Protein AF-0000000081664872 (afdb_homodimer)

Solvent-accessible surface area (backbone atoms only — not comparable to full-atom values): 13497 Å² total; per-residue (Å²): 116,66,48,102,81,35,34,45,56,79,88,70,65,48,61,40,39,46,30,32,31,60,37,83,92,65,50,36,75,52,62,34,34,30,67,35,70,56,96,88,38,49,30,26,38,36,61,43,40,78,77,41,92,46,67,68,73,42,45,39,42,78,42,46,47,67,74,67,46,70,88,43,65,44,27,47,52,40,53,54,38,58,61,73,59,40,69,75,45,65,84,59,41,36,31,51,56,68,70,72,58,51,69,57,45,43,50,50,51,50,48,24,42,75,52,41,31,69,58,56,119,115,68,47,100,81,33,33,44,56,79,89,68,66,47,61,40,39,46,31,34,31,61,38,83,90,64,51,36,75,50,61,32,34,31,68,35,70,56,96,88,37,49,30,25,38,34,59,44,40,79,78,41,91,46,67,68,73,41,46,40,42,79,44,45,46,68,75,68,45,69,88,44,65,45,27,46,53,40,52,55,39,57,61,74,60,40,69,76,45,65,83,60,42,34,32,51,56,68,71,72,57,50,69,56,46,42,50,50,54,49,48,24,41,74,53,41,32,70,59,56,122

Secondary structure (DSSP, 8-state):
---TT-B--GGG--TT-EEEEEETTTTEEEEEEEEEEETTEEEEEEEGGGT-S-GGG--EEEEEHHHHHTTPPPEEPEES--HHHHHTS-TTSEESSPPPPHHHHHHHHHHHHHHT--TT-/---TT-B--GGG--TT-EEEEEETTTTEEEEEEEEEEETTEEEEEEEGGGT-S-GGG--EEEEEHHHHHTTPPPEEPEES--HHHHHTS-TTSEESSPPPPHHHHHHHHHHHHHHT-----

Organism: Saccoglossus kowalevskii (NCBI:txid10224)

pLDDT: mean 87.14, std 11.95, range [37.66, 97.81]

InterPro domains:
  IPR007053 LRAT domain [PF04970] (13-111)
  IPR007053 LRAT domain [PS51934] (20-121)

Sequence (242 aa):
MTNGYDNIDECDLNPGDHIYVYKAMFVYSHHVIVAGKKSGVCQIIHFTGVEKKSKSTARIRMTSLEEFKQGCKLRLYRYDHPLSYCKNKRRGTCCPAPSDPVEVVLRRARTYREYDAVPYFMTNGYDNIDECDLNPGDHIYVYKAMFVYSHHVIVAGKKSGVCQIIHFTGVEKKSKSTARIRMTSLEEFKQGCKLRLYRYDHPLSYCKNKRRGTCCPAPSDPVEVVLRRARTYREYDAVPYF

Nearest PDB structures (foldseek):
  2fvu-assembly1_B  TM=4.658E-01  e=1.832E-02  Saccharomyces cerevisiae
  5fo3-assembly1_B  TM=5.900E-01  e=1.630E+00  Escherichia coli
  4qqg-assembly2_B  TM=4.525E-01  e=2.357E+00  Homo sapiens
  6my0-assembly2_B  TM=3.146E-01  e=1.127E+00  Homo sapiens
  5h53-assembly1_A  TM=4.390E-01  e=7.582E+00  Oryctolagus cuniculus

Foldseek 3Di:
DLPPQQFDDPVPDDFLFWKWFAPDVNPDIFIWGFQQDDPNFTKIWGWCCVVDPDPVPIFIDIDTPCVVCVPTTMGTAEELDDPVVQVPDDPPRYYNHHDDPSVVSNVVSVVCRVVRNDPDD/DLPPQQFDDPVPDDFLFWKWFAPDVNPDIFIWGFQQDDPNFTKIWGWCCVVDPDPVPIFIDIDTPCVVCVPTTMGTAEELDDPVVQVPDDPPRYYNHHDDPSVVSNVVSVVCRVVRNDPDD

Structure (mmCIF, N/CA/C/O backbone):
data_AF-0000000081664872-model_v1
#
loop_
_entity.id
_entity.type
_entity.pdbx_description
1 polymer 'Uncharacterized protein LOC102804462'
#
loop_
_atom_site.group_PDB
_atom_site.id
_atom_site.type_symbol
_atom_site.label_atom_id
_atom_site.label_alt_id
_atom_site.label_comp_id
_atom_site.label_asym_id
_atom_site.label_entity_id
_atom_site.label_seq_id
_atom_site.pdbx_PDB_ins_code
_atom_site.Cartn_x
_atom_site.Cartn_y
_atom_site.Cartn_z
_atom_site.occupancy
_atom_site.B_iso_or_equiv
_atom_site.auth_seq_id
_atom_site.auth_comp_id
_atom_site.auth_asym_id
_atom_site.auth_atom_id
_atom_site.pdbx_PDB_model_num
ATOM 1 N N . MET A 1 1 ? 6.547 -24.781 -6.281 1 37.66 1 MET A N 1
ATOM 2 C CA . MET A 1 1 ? 7.973 -24.594 -6.531 1 37.66 1 MET A CA 1
ATOM 3 C C . MET A 1 1 ? 8.211 -23.359 -7.41 1 37.66 1 MET A C 1
ATOM 5 O O . MET A 1 1 ? 7.512 -23.172 -8.406 1 37.66 1 MET A O 1
ATOM 9 N N . THR A 1 2 ? 8.664 -22.234 -6.758 1 46.97 2 THR A N 1
ATOM 10 C CA . THR A 1 2 ? 9.055 -21.078 -7.547 1 46.97 2 THR A CA 1
ATOM 11 C C . THR A 1 2 ? 10.172 -21.438 -8.516 1 46.97 2 THR A C 1
ATOM 13 O O . THR A 1 2 ? 11.117 -22.141 -8.156 1 46.97 2 THR A O 1
ATOM 16 N N . ASN A 1 3 ? 9.992 -21.531 -9.75 1 47.5 3 ASN A N 1
ATOM 17 C CA . ASN A 1 3 ? 11.117 -21.719 -10.656 1 47.5 3 ASN A CA 1
ATOM 18 C C . ASN A 1 3 ? 12.047 -20.5 -10.648 1 47.5 3 ASN A C 1
ATOM 20 O O . ASN A 1 3 ? 11.727 -19.469 -10.039 1 47.5 3 ASN A O 1
ATOM 24 N N . GLY A 1 4 ? 13.234 -20.656 -11.203 1 52.75 4 GLY A N 1
ATOM 25 C CA . GLY A 1 4 ? 14.312 -19.688 -11.297 1 52.75 4 GLY A CA 1
ATOM 26 C C . GLY A 1 4 ? 13.828 -18.281 -11.602 1 52.75 4 GLY A C 1
ATOM 27 O O . GLY A 1 4 ? 14.57 -17.312 -11.438 1 52.75 4 GLY A O 1
ATOM 28 N N . TYR A 1 5 ? 12.5 -18.078 -12.125 1 62.34 5 TYR A N 1
ATOM 29 C CA . TYR A 1 5 ? 12.07 -16.766 -12.594 1 62.34 5 TYR A CA 1
ATOM 30 C C . TYR A 1 5 ? 10.977 -16.203 -11.703 1 62.34 5 TYR A C 1
ATOM 32 O O . TYR A 1 5 ? 10.352 -15.188 -12.039 1 62.34 5 TYR A O 1
ATOM 40 N N . ASP A 1 6 ? 10.766 -16.75 -10.492 1 81.12 6 ASP A N 1
ATOM 41 C CA . ASP A 1 6 ? 9.781 -16.312 -9.508 1 81.12 6 ASP A CA 1
ATOM 42 C C . ASP A 1 6 ? 8.375 -16.75 -9.898 1 81.12 6 ASP A C 1
ATOM 44 O O . ASP A 1 6 ? 7.391 -16.344 -9.281 1 81.12 6 ASP A O 1
ATOM 48 N N . ASN A 1 7 ? 8.305 -17.641 -10.938 1 91.19 7 ASN A N 1
ATOM 49 C CA . ASN A 1 7 ? 6.988 -18.109 -11.359 1 91.19 7 ASN A CA 1
ATOM 50 C C . ASN A 1 7 ? 6.363 -19.031 -10.32 1 91.19 7 ASN A C 1
ATOM 52 O O . ASN A 1 7 ? 7.066 -19.812 -9.672 1 91.19 7 ASN A O 1
ATOM 56 N N . ILE A 1 8 ? 5.035 -18.922 -10.25 1 94.06 8 ILE A N 1
ATOM 57 C CA . ILE A 1 8 ? 4.336 -19.797 -9.312 1 94.06 8 ILE A CA 1
ATOM 58 C C . ILE A 1 8 ? 3.051 -20.312 -9.953 1 94.06 8 ILE A C 1
ATOM 60 O O . ILE A 1 8 ? 2.367 -19.578 -10.672 1 94.06 8 ILE A O 1
ATOM 64 N N . ASP A 1 9 ? 2.824 -21.562 -9.719 1 92.5 9 ASP A N 1
ATOM 65 C CA . ASP A 1 9 ? 1.58 -22.156 -10.203 1 92.5 9 ASP A CA 1
ATOM 66 C C . ASP A 1 9 ? 0.412 -21.797 -9.281 1 92.5 9 ASP A C 1
ATOM 68 O O . ASP A 1 9 ? 0.573 -21.734 -8.062 1 92.5 9 ASP A O 1
ATOM 72 N N . GLU A 1 10 ? -0.75 -21.641 -9.852 1 92.94 10 GLU A N 1
ATOM 73 C CA . GLU A 1 10 ? -1.945 -21.297 -9.094 1 92.94 10 GLU A CA 1
ATOM 74 C C . GLU A 1 10 ? -2.203 -22.297 -7.969 1 92.94 10 GLU A C 1
ATOM 76 O O . GLU A 1 10 ? -2.633 -21.906 -6.879 1 92.94 10 GLU A O 1
ATOM 81 N N . CYS A 1 11 ? -1.907 -23.578 -8.211 1 91.19 11 CYS A N 1
ATOM 82 C CA . CYS A 1 11 ? -2.195 -24.625 -7.242 1 91.19 11 CYS A CA 1
ATOM 83 C C . CYS A 1 11 ? -1.247 -24.547 -6.051 1 91.19 11 CYS A C 1
ATOM 85 O O . CYS A 1 11 ? -1.504 -25.141 -5.004 1 91.19 11 CYS A O 1
ATOM 87 N N . ASP A 1 12 ? -0.202 -23.75 -6.09 1 94.12 12 ASP A N 1
ATOM 88 C CA . ASP A 1 12 ? 0.783 -23.641 -5.02 1 94.12 12 ASP A CA 1
ATOM 89 C C . ASP A 1 12 ? 0.538 -22.391 -4.172 1 94.12 12 ASP A C 1
ATOM 91 O O . ASP A 1 12 ? 1.248 -22.156 -3.193 1 94.12 12 ASP A O 1
ATOM 95 N N . LEU A 1 13 ? -0.481 -21.656 -4.496 1 96.31 13 LEU A N 1
ATOM 96 C CA . LEU A 1 13 ? -0.751 -20.406 -3.799 1 96.31 13 LEU A CA 1
ATOM 97 C C . LEU A 1 13 ? -1.406 -20.672 -2.447 1 96.31 13 LEU A C 1
ATOM 99 O O . LEU A 1 13 ? -2.26 -21.547 -2.326 1 96.31 13 LEU A O 1
ATOM 103 N N . ASN A 1 14 ? -0.913 -19.906 -1.467 1 96.62 14 ASN A N 1
ATOM 104 C CA . ASN A 1 14 ? -1.506 -19.922 -0.134 1 96.62 14 ASN A CA 1
ATOM 105 C C . ASN A 1 14 ? -2.039 -18.547 0.262 1 96.62 14 ASN A C 1
ATOM 107 O O . ASN A 1 14 ? -1.533 -17.531 -0.199 1 96.62 14 ASN A O 1
ATOM 111 N N . PRO A 1 15 ? -3.109 -18.609 1.108 1 97.19 15 PRO A N 1
ATOM 112 C CA . PRO A 1 15 ? -3.553 -17.312 1.628 1 97.19 15 PRO A CA 1
ATOM 113 C C . PRO A 1 15 ? -2.41 -16.5 2.238 1 97.19 15 PRO A C 1
ATOM 115 O O . PRO A 1 15 ? -1.573 -17.047 2.957 1 97.19 15 PRO A O 1
ATOM 118 N N . GLY A 1 16 ? -2.373 -15.234 1.873 1 96 16 GLY A N 1
ATOM 119 C CA . GLY A 1 16 ? -1.339 -14.367 2.408 1 96 16 GLY A CA 1
ATOM 120 C C . GLY A 1 16 ? -0.182 -14.156 1.45 1 96 16 GLY A C 1
ATOM 121 O O . GLY A 1 16 ? 0.631 -13.25 1.642 1 96 16 GLY A O 1
ATOM 122 N N . ASP A 1 17 ? -0.132 -15.016 0.409 1 95.81 17 ASP A N 1
ATOM 123 C CA . ASP A 1 17 ? 0.936 -14.859 -0.574 1 95.81 17 ASP A CA 1
ATOM 124 C C . ASP A 1 17 ? 0.831 -13.508 -1.289 1 95.81 17 ASP A C 1
ATOM 126 O O . ASP A 1 17 ? -0.265 -13.086 -1.661 1 95.81 17 ASP A O 1
ATOM 130 N N . HIS A 1 18 ? 1.985 -12.812 -1.368 1 95.19 18 HIS A N 1
ATOM 131 C CA . HIS A 1 18 ? 2.148 -11.633 -2.217 1 95.19 18 HIS A CA 1
ATOM 132 C C . HIS A 1 18 ? 2.58 -12.031 -3.625 1 95.19 18 HIS A C 1
ATOM 134 O O . HIS A 1 18 ? 3.691 -12.523 -3.824 1 95.19 18 HIS A O 1
ATOM 140 N N . ILE A 1 19 ? 1.684 -11.828 -4.543 1 95.62 19 ILE A N 1
ATOM 141 C CA . ILE A 1 19 ? 2.006 -12.211 -5.914 1 95.62 19 ILE A CA 1
ATOM 142 C C . ILE A 1 19 ? 1.832 -11.016 -6.84 1 95.62 19 ILE A C 1
ATOM 144 O O . ILE A 1 19 ? 1.25 -10 -6.453 1 95.62 19 ILE A O 1
ATOM 148 N N . TYR A 1 20 ? 2.457 -11.141 -8.078 1 93.5 20 TYR A N 1
ATOM 149 C CA . TYR A 1 20 ? 2.326 -10.039 -9.023 1 93.5 20 TYR A CA 1
ATOM 150 C C . TYR A 1 20 ? 2.375 -10.555 -10.461 1 93.5 20 TYR A C 1
ATOM 152 O O . TYR A 1 20 ? 2.744 -11.703 -10.703 1 93.5 20 TYR A O 1
ATOM 160 N N . VAL A 1 21 ? 1.854 -9.789 -11.359 1 93.56 21 VAL A N 1
ATOM 161 C CA . VAL A 1 21 ? 1.949 -10.008 -12.805 1 93.56 21 VAL A CA 1
ATOM 162 C C . VAL A 1 21 ? 2.529 -8.758 -13.469 1 93.56 21 VAL A C 1
ATOM 164 O O . VAL A 1 21 ? 2.42 -7.656 -12.938 1 93.56 21 VAL A O 1
ATOM 167 N N . TYR A 1 22 ? 3.215 -9.055 -14.562 1 91.56 22 TYR A N 1
ATOM 168 C CA . TYR A 1 22 ? 3.607 -7.922 -15.391 1 91.56 22 TYR A CA 1
ATOM 169 C C . TYR A 1 22 ? 2.488 -7.535 -16.344 1 91.56 22 TYR A C 1
ATOM 171 O O . TYR A 1 22 ? 1.875 -8.406 -16.984 1 91.56 22 TYR A O 1
ATOM 179 N N . LYS A 1 23 ? 2.275 -6.254 -16.359 1 87.88 23 LYS A N 1
ATOM 180 C CA . LYS A 1 23 ? 1.227 -5.75 -17.234 1 87.88 23 LYS A CA 1
ATOM 181 C C . LYS A 1 23 ? 1.797 -4.793 -18.281 1 87.88 23 LYS A C 1
ATOM 183 O O . LYS A 1 23 ? 2.922 -4.309 -18.125 1 87.88 23 LYS A O 1
ATOM 188 N N . ALA A 1 24 ? 0.979 -4.582 -19.375 1 86.5 24 ALA A N 1
ATOM 189 C CA . ALA A 1 24 ? 1.306 -3.633 -20.438 1 86.5 24 ALA A CA 1
ATOM 190 C C . ALA A 1 24 ? 2.697 -3.9 -21 1 86.5 24 ALA A C 1
ATOM 192 O O . ALA A 1 24 ? 3.525 -2.99 -21.078 1 86.5 24 ALA A O 1
ATOM 193 N N . MET A 1 25 ? 2.928 -5.176 -21.438 1 87.19 25 MET A N 1
ATOM 194 C CA . MET A 1 25 ? 4.191 -5.598 -22.031 1 87.19 25 MET A CA 1
ATOM 195 C C . MET A 1 25 ? 5.355 -5.344 -21.078 1 87.19 25 MET A C 1
ATOM 197 O O . MET A 1 25 ? 6.344 -4.711 -21.453 1 87.19 25 MET A O 1
ATOM 201 N N . PHE A 1 26 ? 5.219 -5.562 -19.797 1 86.94 26 PHE A N 1
ATOM 202 C CA . PHE A 1 26 ? 6.246 -5.609 -18.766 1 86.94 26 PHE A CA 1
ATOM 203 C C . PHE A 1 26 ? 6.574 -4.207 -18.266 1 86.94 26 PHE A C 1
ATOM 205 O O . PHE A 1 26 ? 7.629 -3.986 -17.672 1 86.94 26 PHE A O 1
ATOM 212 N N . VAL A 1 27 ? 5.676 -3.303 -18.469 1 84.25 27 VAL A N 1
ATOM 213 C CA . VAL A 1 27 ? 5.922 -1.917 -18.078 1 84.25 27 VAL A CA 1
ATOM 214 C C . VAL A 1 27 ? 5.816 -1.774 -16.562 1 84.25 27 VAL A C 1
ATOM 216 O O . VAL A 1 27 ? 6.59 -1.035 -15.945 1 84.25 27 VAL A O 1
ATOM 219 N N . TYR A 1 28 ? 4.844 -2.535 -15.969 1 84.38 28 TYR A N 1
ATOM 220 C CA . TYR A 1 28 ? 4.73 -2.439 -14.523 1 84.38 28 TYR A CA 1
ATOM 221 C C . TYR A 1 28 ? 4.258 -3.758 -13.922 1 84.38 28 TYR A C 1
ATOM 223 O O . TYR A 1 28 ? 3.752 -4.625 -14.633 1 84.38 28 TYR A O 1
ATOM 231 N N . SER A 1 29 ? 4.531 -3.852 -12.664 1 88.06 29 SER A N 1
ATOM 232 C CA . SER A 1 29 ? 4.039 -5.004 -11.922 1 88.06 29 SER A CA 1
ATOM 233 C C . SER A 1 29 ? 2.789 -4.652 -11.117 1 88.06 29 SER A C 1
ATOM 235 O O . SER A 1 29 ? 2.709 -3.578 -10.523 1 88.06 29 SER A O 1
ATOM 237 N N . HIS A 1 30 ? 1.805 -5.461 -11.242 1 90.38 30 HIS A N 1
ATOM 238 C CA . HIS A 1 30 ? 0.602 -5.328 -10.43 1 90.38 30 HIS A CA 1
ATOM 239 C C . HIS A 1 30 ? 0.576 -6.363 -9.312 1 90.38 30 HIS A C 1
ATOM 241 O O . HIS A 1 30 ? 0.572 -7.57 -9.578 1 90.38 30 HIS A O 1
ATOM 247 N N . HIS A 1 31 ? 0.562 -5.887 -8.109 1 92.06 31 HIS A N 1
ATOM 248 C CA . HIS A 1 31 ? 0.72 -6.715 -6.914 1 92.06 31 HIS A CA 1
ATOM 249 C C . HIS A 1 31 ? -0.624 -6.965 -6.238 1 92.06 31 HIS A C 1
ATOM 251 O O . HIS A 1 31 ? -1.468 -6.07 -6.172 1 92.06 31 HIS A O 1
ATOM 257 N N . VAL A 1 32 ? -0.745 -8.195 -5.688 1 93.88 32 VAL A N 1
ATOM 258 C CA . VAL A 1 32 ? -1.981 -8.562 -5.008 1 93.88 32 VAL A CA 1
ATOM 259 C C . VAL A 1 32 ? -1.675 -9.508 -3.852 1 93.88 32 VAL A C 1
ATOM 261 O O . VAL A 1 32 ? -0.581 -10.07 -3.777 1 93.88 32 VAL A O 1
ATOM 264 N N . ILE A 1 33 ? -2.639 -9.609 -2.949 1 95.5 33 ILE A N 1
ATOM 265 C CA . ILE A 1 33 ? -2.576 -10.586 -1.865 1 95.5 33 ILE A CA 1
ATOM 266 C C . ILE A 1 33 ? -3.604 -11.688 -2.105 1 95.5 33 ILE A C 1
ATOM 268 O O . ILE A 1 33 ? -4.762 -11.414 -2.424 1 95.5 33 ILE A O 1
ATOM 272 N N . VAL A 1 34 ? -3.115 -12.938 -2.029 1 97.38 34 VAL A N 1
ATOM 273 C CA . VAL A 1 34 ? -4.023 -14.07 -2.102 1 97.38 34 VAL A CA 1
ATOM 274 C C . VAL A 1 34 ? -4.867 -14.141 -0.83 1 97.38 34 VAL A C 1
ATOM 276 O O . VAL A 1 34 ? -4.332 -14.266 0.273 1 97.38 34 VAL A O 1
ATOM 279 N N . ALA A 1 35 ? -6.152 -14.047 -1.004 1 97.06 35 ALA A N 1
ATOM 280 C CA . ALA A 1 35 ? -7.055 -14 0.144 1 97.06 35 ALA A CA 1
ATOM 281 C C . ALA A 1 35 ? -7.488 -15.406 0.553 1 97.06 35 ALA A C 1
ATOM 283 O O . ALA A 1 35 ? -7.844 -15.641 1.711 1 97.06 35 ALA A O 1
ATOM 284 N N . GLY A 1 36 ? -7.527 -16.281 -0.345 1 96.38 36 GLY A N 1
ATOM 285 C CA . GLY A 1 36 ? -8.008 -17.641 -0.113 1 96.38 36 GLY A CA 1
ATOM 286 C C . GLY A 1 36 ? -8.867 -18.172 -1.24 1 96.38 36 GLY A C 1
ATOM 287 O O . GLY A 1 36 ? -8.781 -17.688 -2.375 1 96.38 36 GLY A O 1
ATOM 288 N N . LYS A 1 37 ? -9.57 -19.234 -0.903 1 94.94 37 LYS A N 1
ATOM 289 C CA . LYS A 1 37 ? -10.469 -19.844 -1.883 1 94.94 37 LYS A CA 1
ATOM 290 C C . LYS A 1 37 ? -11.922 -19.719 -1.45 1 94.94 37 LYS A C 1
ATOM 292 O O . LYS A 1 37 ? -12.242 -19.844 -0.264 1 94.94 37 LYS A O 1
ATOM 297 N N . LYS A 1 38 ? -12.703 -19.344 -2.406 1 92.69 38 LYS A N 1
ATOM 298 C CA . LYS A 1 38 ? -14.148 -19.328 -2.24 1 92.69 38 LYS A CA 1
ATOM 299 C C . LYS A 1 38 ? -14.828 -20.172 -3.32 1 92.69 38 LYS A C 1
ATOM 301 O O . LYS A 1 38 ? -14.711 -19.875 -4.512 1 92.69 38 LYS A O 1
ATOM 306 N N . SER A 1 39 ? -15.547 -21.203 -2.949 1 94.44 39 SER A N 1
ATOM 307 C CA . SER A 1 39 ? -16.203 -22.109 -3.879 1 94.44 39 SER A CA 1
ATOM 308 C C . SER A 1 39 ? -15.234 -22.656 -4.918 1 94.44 39 SER A C 1
ATOM 310 O O . SER A 1 39 ? -15.523 -22.625 -6.117 1 94.44 39 SER A O 1
ATOM 312 N N . GLY A 1 40 ? -14.023 -22.969 -4.539 1 92.75 40 GLY A N 1
ATOM 313 C CA . GLY A 1 40 ? -13.031 -23.578 -5.398 1 92.75 40 GLY A CA 1
ATOM 314 C C . GLY A 1 40 ? -12.266 -22.578 -6.242 1 92.75 40 GLY A C 1
ATOM 315 O O . GLY A 1 40 ? -11.352 -22.953 -6.984 1 92.75 40 GLY A O 1
ATOM 316 N N . VAL A 1 41 ? -12.688 -21.312 -6.078 1 94.88 41 VAL A N 1
ATOM 317 C CA . VAL A 1 41 ? -12.062 -20.266 -6.887 1 94.88 41 VAL A CA 1
ATOM 318 C C . VAL A 1 41 ? -11.094 -19.453 -6.027 1 94.88 41 VAL A C 1
ATOM 320 O O . VAL A 1 41 ? -11.445 -19.016 -4.934 1 94.88 41 VAL A O 1
ATOM 323 N N . CYS A 1 42 ? -9.867 -19.234 -6.543 1 97.31 42 CYS A N 1
ATOM 324 C CA . CYS A 1 42 ? -8.875 -18.438 -5.828 1 97.31 42 CYS A CA 1
ATOM 325 C C . CYS A 1 42 ? -9.234 -16.953 -5.867 1 97.31 42 CYS A C 1
ATOM 327 O O . CYS A 1 42 ? -9.461 -16.391 -6.941 1 97.31 42 CYS A O 1
ATOM 329 N N . GLN A 1 43 ? -9.258 -16.391 -4.633 1 97.81 43 GLN A N 1
ATOM 330 C CA . GLN A 1 43 ? -9.586 -14.977 -4.512 1 97.81 43 GLN A CA 1
ATOM 331 C C . GLN A 1 43 ? -8.344 -14.156 -4.18 1 97.81 43 GLN A C 1
ATOM 333 O O . GLN A 1 43 ? -7.496 -14.586 -3.4 1 97.81 43 GLN A O 1
ATOM 338 N N . ILE A 1 44 ? -8.289 -12.977 -4.77 1 96.94 44 ILE A N 1
ATOM 339 C CA . ILE A 1 44 ? -7.18 -12.07 -4.496 1 96.94 44 ILE A CA 1
ATOM 340 C C . ILE A 1 44 ? -7.719 -10.688 -4.141 1 96.94 44 ILE A C 1
ATOM 342 O O . ILE A 1 44 ? -8.852 -10.352 -4.488 1 96.94 44 ILE A O 1
ATOM 346 N N . ILE A 1 45 ? -6.988 -9.977 -3.414 1 94.38 45 ILE A N 1
ATOM 347 C CA . ILE A 1 45 ? -7.27 -8.578 -3.088 1 94.38 45 ILE A CA 1
ATOM 348 C C . ILE A 1 45 ? -6.238 -7.676 -3.76 1 94.38 45 ILE A C 1
ATOM 350 O O . ILE A 1 45 ? -5.031 -7.879 -3.607 1 94.38 45 ILE A O 1
ATOM 354 N N . HIS A 1 46 ? -6.715 -6.738 -4.582 1 90.38 46 HIS A N 1
ATOM 355 C CA . HIS A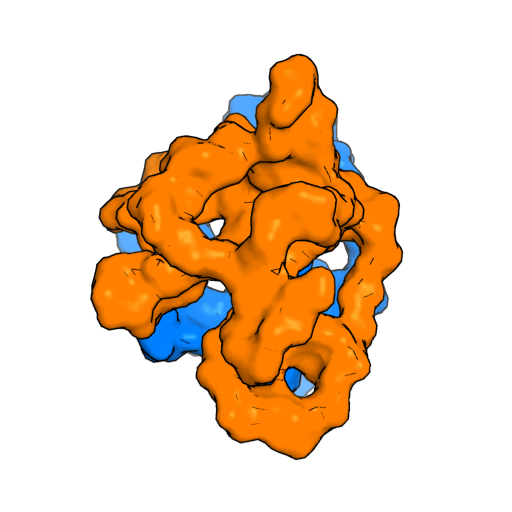 1 46 ? -5.785 -5.863 -5.293 1 90.38 46 HIS A CA 1
ATOM 356 C C . HIS A 1 46 ? -6.336 -4.441 -5.391 1 90.38 46 HIS A C 1
ATOM 358 O O . HIS A 1 46 ? -7.527 -4.215 -5.18 1 90.38 46 HIS A O 1
ATOM 364 N N . PHE A 1 47 ? -5.43 -3.551 -5.555 1 84.38 47 PHE A N 1
ATOM 365 C CA . PHE A 1 47 ? -5.762 -2.152 -5.801 1 84.38 47 PHE A CA 1
ATOM 366 C C . PHE A 1 47 ? -5.906 -1.887 -7.293 1 84.38 47 PHE A C 1
ATOM 368 O O . PHE A 1 47 ? -4.973 -2.127 -8.062 1 84.38 47 PHE A O 1
ATOM 375 N N . THR A 1 48 ? -7.051 -1.351 -7.723 1 81.25 48 THR A N 1
ATOM 376 C CA . THR A 1 48 ? -7.359 -1.234 -9.141 1 81.25 48 THR A CA 1
ATOM 377 C C . THR A 1 48 ? -6.734 0.026 -9.734 1 81.25 48 THR A C 1
ATOM 379 O O . THR A 1 48 ? -6.812 0.259 -10.938 1 81.25 48 THR A O 1
ATOM 382 N N . GLY A 1 49 ? -6.164 0.832 -8.914 1 72.38 49 GLY A N 1
ATOM 383 C CA . GLY A 1 49 ? -5.594 2.09 -9.367 1 72.38 49 GLY A CA 1
ATOM 384 C C . GLY A 1 49 ? -4.371 1.909 -10.242 1 72.38 49 GLY A C 1
ATOM 385 O O . GLY A 1 49 ? -4.004 2.812 -11 1 72.38 49 GLY A O 1
ATOM 386 N N . VAL A 1 50 ? -3.801 0.743 -10.203 1 63.84 50 VAL A N 1
ATOM 387 C CA . VAL A 1 50 ? -2.623 0.474 -11.023 1 63.84 50 VAL A CA 1
ATOM 388 C C . VAL A 1 50 ? -3.045 0.237 -12.469 1 63.84 50 VAL A C 1
ATOM 390 O O . VAL A 1 50 ? -2.334 0.623 -13.406 1 63.84 50 VAL A O 1
ATOM 393 N N . GLU A 1 51 ? -4.184 -0.31 -12.547 1 65.25 51 GLU A N 1
ATOM 394 C CA . GLU A 1 51 ? -4.684 -0.675 -13.875 1 65.25 51 GLU A CA 1
ATOM 395 C C . GLU A 1 51 ? -5.414 0.493 -14.531 1 65.25 51 GLU A C 1
ATOM 397 O O . GLU A 1 51 ? -5.391 0.638 -15.75 1 65.25 51 GLU A O 1
ATOM 402 N N . LYS A 1 52 ? -6.016 1.201 -13.641 1 63.19 52 LYS A N 1
ATOM 403 C CA . LYS A 1 52 ? -6.941 2.195 -14.18 1 63.19 52 LYS A CA 1
ATOM 404 C C . LYS A 1 52 ? -6.23 3.52 -14.438 1 63.19 52 LYS A C 1
ATOM 406 O O . LYS A 1 52 ? -5.23 3.834 -13.789 1 63.19 52 LYS A O 1
ATOM 411 N N . LYS A 1 53 ? -6.887 4.121 -15.367 1 63.03 53 LYS A N 1
ATOM 412 C CA . LYS A 1 53 ? -6.383 5.414 -15.828 1 63.03 53 LYS A CA 1
ATOM 413 C C . LYS A 1 53 ? -6.758 6.527 -14.852 1 63.03 53 LYS A C 1
ATOM 415 O O . LYS A 1 53 ? -6.047 7.527 -14.742 1 63.03 53 LYS A O 1
ATOM 420 N N . SER A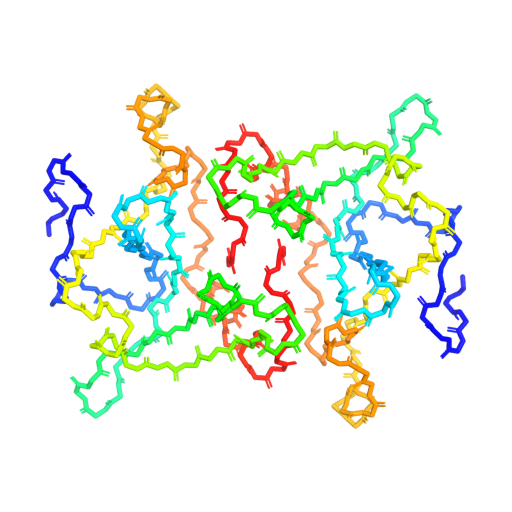 1 54 ? -7.793 6.141 -14.102 1 65.44 54 SER A N 1
ATOM 421 C CA . SER A 1 54 ? -8.242 7.254 -13.266 1 65.44 54 SER A CA 1
ATOM 422 C C . SER A 1 54 ? -7.988 6.973 -11.789 1 65.44 54 SER A C 1
ATOM 424 O O . SER A 1 54 ? -8.461 5.973 -11.25 1 65.44 54 SER A O 1
ATOM 426 N N . LYS A 1 55 ? -7.312 7.801 -11.078 1 70.88 55 LYS A N 1
ATOM 427 C CA . LYS A 1 55 ? -6.969 7.707 -9.664 1 70.88 55 LYS A CA 1
ATOM 428 C C . LYS A 1 55 ? -8.195 7.914 -8.781 1 70.88 55 LYS A C 1
ATOM 430 O O . LYS A 1 55 ? -8.273 7.383 -7.672 1 70.88 55 LYS A O 1
ATOM 435 N N . SER A 1 56 ? -9.188 8.555 -9.359 1 73.81 56 SER A N 1
ATOM 436 C CA . SER A 1 56 ? -10.383 8.883 -8.578 1 73.81 56 SER A CA 1
ATOM 437 C C . SER A 1 56 ? -11.305 7.68 -8.445 1 73.81 56 SER A C 1
ATOM 439 O O . SER A 1 56 ? -12.109 7.609 -7.516 1 73.81 56 SER A O 1
ATOM 441 N N . THR A 1 57 ? -11.117 6.738 -9.305 1 77.06 57 THR A N 1
ATOM 442 C CA . THR A 1 57 ? -12.031 5.602 -9.273 1 77.06 57 THR A CA 1
ATOM 443 C C . THR A 1 57 ? -11.32 4.352 -8.75 1 77.06 57 THR A C 1
ATOM 445 O O . THR A 1 57 ? -11.906 3.27 -8.719 1 77.06 57 THR A O 1
ATOM 448 N N . ALA A 1 58 ? -10.109 4.531 -8.336 1 79.31 58 ALA A N 1
ATOM 449 C CA . ALA A 1 58 ? -9.336 3.398 -7.828 1 79.31 58 ALA A CA 1
ATOM 450 C C . ALA A 1 58 ? -9.93 2.871 -6.523 1 79.31 58 ALA A C 1
ATOM 452 O O . ALA A 1 58 ? -10.367 3.65 -5.676 1 79.31 58 ALA A O 1
ATOM 453 N N . ARG A 1 59 ? -10.039 1.521 -6.43 1 83.94 59 ARG A N 1
ATOM 454 C CA . ARG A 1 59 ? -10.609 0.861 -5.258 1 83.94 59 ARG A CA 1
ATOM 455 C C . ARG A 1 59 ? -9.844 -0.417 -4.926 1 83.94 59 ARG A C 1
ATOM 457 O O . ARG A 1 59 ? -9.141 -0.964 -5.777 1 83.94 59 ARG A O 1
ATOM 464 N N . ILE A 1 60 ? -9.961 -0.801 -3.666 1 88.94 60 ILE A N 1
ATOM 465 C CA . ILE A 1 60 ? -9.5 -2.131 -3.283 1 88.94 60 ILE A CA 1
ATOM 466 C C . ILE A 1 60 ? -10.625 -3.146 -3.498 1 88.94 60 ILE A C 1
ATOM 468 O O . ILE A 1 60 ? -11.719 -2.992 -2.963 1 88.94 60 ILE A O 1
ATOM 472 N N . ARG A 1 61 ? -10.289 -4.184 -4.297 1 91.19 61 ARG A N 1
ATOM 473 C CA . ARG A 1 61 ? -11.312 -5.16 -4.668 1 91.19 61 ARG A CA 1
ATOM 474 C C . ARG A 1 61 ? -10.836 -6.582 -4.402 1 91.19 61 ARG A C 1
ATOM 476 O O . ARG A 1 61 ? -9.625 -6.844 -4.395 1 91.19 61 ARG A O 1
ATOM 483 N N . MET A 1 62 ? -11.797 -7.383 -4.117 1 94.75 62 MET A N 1
ATOM 484 C CA . MET A 1 62 ? -11.57 -8.82 -4.121 1 94.75 62 MET A CA 1
ATOM 485 C C . MET A 1 62 ? -12.125 -9.461 -5.391 1 94.75 62 MET A C 1
ATOM 487 O O . MET A 1 62 ? -13.305 -9.32 -5.695 1 94.75 62 MET A O 1
ATOM 491 N N . THR A 1 63 ? -11.289 -10.023 -6.188 1 96.06 63 THR A N 1
ATOM 492 C CA . THR A 1 63 ? -11.68 -10.656 -7.441 1 96.06 63 THR A CA 1
ATOM 493 C C . THR A 1 63 ? -11.07 -12.047 -7.555 1 96.06 63 THR A C 1
ATOM 495 O O . THR A 1 63 ? -10.266 -12.453 -6.711 1 96.06 63 THR A O 1
ATOM 498 N N . SER A 1 64 ? -11.547 -12.742 -8.586 1 97.12 64 SER A N 1
ATOM 499 C CA . SER A 1 64 ? -10.93 -14.039 -8.844 1 97.12 64 SER A CA 1
ATOM 500 C C . SER A 1 64 ? -9.539 -13.883 -9.461 1 97.12 64 SER A C 1
ATOM 502 O O . SER A 1 64 ? -9.281 -12.906 -10.164 1 97.12 64 SER A O 1
ATOM 504 N N . LEU A 1 65 ? -8.703 -14.898 -9.141 1 97.06 65 LEU A N 1
ATOM 505 C CA . LEU A 1 65 ? -7.367 -14.906 -9.719 1 97.06 65 LEU A CA 1
ATOM 506 C C . LEU A 1 65 ? -7.43 -14.875 -11.242 1 97.06 65 LEU A C 1
ATOM 508 O O . LEU A 1 65 ? -6.641 -14.18 -11.883 1 97.06 65 LEU A O 1
ATOM 512 N N . GLU A 1 66 ? -8.367 -15.562 -11.781 1 95.69 66 GLU A N 1
ATOM 513 C CA . GLU A 1 66 ? -8.5 -15.641 -13.234 1 95.69 66 GLU A CA 1
ATOM 514 C C . GLU A 1 66 ? -8.828 -14.281 -13.836 1 95.69 66 GLU A C 1
ATOM 516 O O . GLU A 1 66 ? -8.234 -13.883 -14.844 1 95.69 66 GLU A O 1
ATOM 521 N N . GLU A 1 67 ? -9.695 -13.555 -13.211 1 94.31 67 GLU A N 1
ATOM 522 C CA . GLU A 1 67 ? -10.047 -12.211 -13.672 1 94.31 67 GLU A CA 1
ATOM 523 C C . GLU A 1 67 ? -8.852 -11.273 -13.586 1 94.31 67 GLU A C 1
ATOM 525 O O . GLU A 1 67 ? -8.68 -10.398 -14.445 1 94.31 67 GLU A O 1
ATOM 530 N N . PHE A 1 68 ? -8.031 -11.492 -12.625 1 93.44 68 PHE A N 1
ATOM 531 C CA . PHE A 1 68 ? -6.895 -10.625 -12.375 1 93.44 68 PHE A CA 1
ATOM 532 C C . PHE A 1 68 ? -5.773 -10.898 -13.375 1 93.44 68 PHE A C 1
ATOM 534 O O . PHE A 1 68 ? -5.219 -9.969 -13.961 1 93.44 68 PHE A O 1
ATOM 541 N N . LYS A 1 69 ? -5.336 -12.18 -13.484 1 93.81 69 LYS A N 1
ATOM 542 C CA . LYS A 1 69 ? -4.113 -12.508 -14.211 1 93.81 69 LYS A CA 1
ATOM 543 C C . LYS A 1 69 ? -4.297 -12.328 -15.711 1 93.81 69 LYS A C 1
ATOM 545 O O . LYS A 1 69 ? -3.354 -11.969 -16.422 1 93.81 69 LYS A O 1
ATOM 550 N N . GLN A 1 70 ? -5.543 -12.57 -16.25 1 92.31 70 GLN A N 1
ATOM 551 C CA . GLN A 1 70 ? -5.867 -12.359 -17.656 1 92.31 70 GLN A CA 1
ATOM 552 C C . GLN A 1 70 ? -4.789 -12.945 -18.562 1 92.31 70 GLN A C 1
ATOM 554 O O . GLN A 1 70 ? -4.316 -12.273 -19.484 1 92.31 70 GLN A O 1
ATOM 559 N N . GLY A 1 71 ? -4.32 -14.172 -18.281 1 92.12 71 GLY A N 1
ATOM 560 C CA . GLY A 1 71 ? -3.402 -14.898 -19.141 1 92.12 71 GLY A CA 1
ATOM 561 C C . GLY A 1 71 ? -1.944 -14.609 -18.828 1 92.12 71 GLY A C 1
ATOM 562 O O . GLY A 1 71 ? -1.049 -15.219 -19.422 1 92.12 71 GLY A O 1
ATOM 563 N N . CYS A 1 72 ? -1.714 -13.711 -17.953 1 93.56 72 CYS A N 1
ATOM 564 C CA . CYS A 1 72 ? -0.342 -13.375 -17.578 1 93.56 72 CYS A CA 1
ATOM 565 C C . CYS A 1 72 ? 0.225 -14.406 -16.609 1 93.56 72 CYS A C 1
ATOM 567 O O . CYS A 1 72 ? -0.526 -15.07 -15.898 1 93.56 72 CYS A O 1
ATOM 569 N N . LYS A 1 73 ? 1.509 -14.5 -16.625 1 94.44 73 LYS A N 1
ATOM 570 C CA . LYS A 1 73 ? 2.182 -15.422 -15.703 1 94.44 73 LYS A CA 1
ATOM 571 C C . LYS A 1 73 ? 2.199 -14.859 -14.289 1 94.44 73 LYS A C 1
ATOM 573 O O . LYS A 1 73 ? 2.445 -13.672 -14.078 1 94.44 73 LYS A O 1
ATOM 578 N N . LEU A 1 74 ? 1.969 -15.773 -13.336 1 96.19 74 LEU A N 1
ATOM 579 C CA . LEU A 1 74 ? 1.995 -15.414 -11.922 1 96.19 74 LEU A CA 1
ATOM 580 C C . LEU A 1 74 ? 3.414 -15.492 -11.367 1 96.19 74 LEU A C 1
ATOM 582 O O . LEU A 1 74 ? 4.156 -16.422 -11.688 1 96.19 74 LEU A O 1
ATOM 586 N N . ARG A 1 75 ? 3.688 -14.57 -10.555 1 95.5 75 ARG A N 1
ATOM 587 C CA . ARG A 1 75 ? 4.992 -14.555 -9.891 1 95.5 75 ARG A CA 1
ATOM 588 C C . ARG A 1 75 ? 4.844 -14.32 -8.391 1 95.5 75 ARG A C 1
ATOM 590 O O . ARG A 1 75 ? 3.922 -13.633 -7.957 1 95.5 75 ARG A O 1
ATOM 597 N N . LEU A 1 76 ? 5.699 -14.867 -7.645 1 95.44 76 LEU A N 1
ATOM 598 C CA . LEU A 1 76 ? 5.715 -14.711 -6.195 1 95.44 76 LEU A CA 1
ATOM 599 C C . LEU A 1 76 ? 6.707 -13.633 -5.773 1 95.44 76 LEU A C 1
ATOM 601 O O . LEU A 1 76 ? 7.848 -13.617 -6.238 1 95.44 76 LEU A O 1
ATOM 605 N N . TYR A 1 77 ? 6.242 -12.719 -4.984 1 93.69 77 TYR A N 1
ATOM 606 C CA . TYR A 1 77 ? 7.152 -11.75 -4.379 1 93.69 77 TYR A CA 1
ATOM 607 C C . TYR A 1 77 ? 8.023 -12.414 -3.322 1 93.69 77 TYR A C 1
ATOM 609 O O . TYR A 1 77 ? 7.523 -13.102 -2.434 1 93.69 77 TYR A O 1
ATOM 617 N N . ARG A 1 78 ? 9.312 -12.164 -3.373 1 92.25 78 ARG A N 1
ATOM 618 C CA . ARG A 1 78 ? 10.242 -12.906 -2.525 1 92.25 78 ARG A CA 1
ATOM 619 C C . ARG A 1 78 ? 10.672 -12.078 -1.324 1 92.25 78 ARG A C 1
ATOM 621 O O . ARG A 1 78 ? 11.297 -11.031 -1.482 1 92.25 78 ARG A O 1
ATOM 628 N N . TYR A 1 79 ? 10.352 -12.602 -0.158 1 91.81 79 TYR A N 1
ATOM 629 C CA . TYR A 1 79 ? 10.766 -11.984 1.096 1 91.81 79 TYR A CA 1
ATOM 630 C C . TYR A 1 79 ? 11.961 -12.719 1.696 1 91.81 79 TYR A C 1
ATOM 632 O O . TYR A 1 79 ? 12.203 -13.883 1.378 1 91.81 79 TYR A O 1
ATOM 640 N N . ASP A 1 80 ? 12.625 -11.984 2.535 1 92.94 80 ASP A N 1
ATOM 641 C CA . ASP A 1 80 ? 13.672 -12.586 3.357 1 92.94 80 ASP A CA 1
ATOM 642 C C . ASP A 1 80 ? 14.75 -13.219 2.488 1 92.94 80 ASP A C 1
ATOM 644 O O . ASP A 1 80 ? 15.172 -14.352 2.74 1 92.94 80 ASP A O 1
ATOM 648 N N . HIS A 1 81 ? 15.156 -12.508 1.372 1 93 81 HIS A N 1
ATOM 649 C CA . HIS A 1 81 ? 16.266 -12.914 0.528 1 93 81 HIS A CA 1
ATOM 650 C C . HIS A 1 81 ? 17.438 -11.945 0.662 1 93 81 HIS A C 1
ATOM 652 O O . HIS A 1 81 ? 17.25 -10.758 0.922 1 93 81 HIS A O 1
ATOM 658 N N . PRO A 1 82 ? 18.656 -12.5 0.495 1 93.62 82 PRO A N 1
ATOM 659 C CA . PRO A 1 82 ? 19.828 -11.633 0.674 1 93.62 82 PRO A CA 1
ATOM 660 C C . PRO A 1 82 ? 19.781 -10.398 -0.224 1 93.62 82 PRO A C 1
ATOM 662 O O . PRO A 1 82 ? 19.234 -10.453 -1.33 1 93.62 82 PRO A O 1
ATOM 665 N N . LEU A 1 83 ? 20.359 -9.359 0.309 1 91.94 83 LEU A N 1
ATOM 666 C CA . LEU A 1 83 ? 20.406 -8.094 -0.421 1 91.94 83 LEU A CA 1
ATOM 667 C C . LEU A 1 83 ? 21.031 -8.289 -1.8 1 91.94 83 LEU A C 1
ATOM 669 O O . LEU A 1 83 ? 20.562 -7.699 -2.781 1 91.94 83 LEU A O 1
ATOM 673 N N . SER A 1 84 ? 22.031 -9.078 -1.873 1 92.94 84 SER A N 1
ATOM 674 C CA . SER A 1 84 ? 22.719 -9.32 -3.137 1 92.94 84 SER A CA 1
ATOM 675 C C . SER A 1 84 ? 21.781 -9.961 -4.16 1 92.94 84 SER A C 1
ATOM 677 O O . SER A 1 84 ? 21.844 -9.633 -5.348 1 92.94 84 SER A O 1
ATOM 679 N N . TYR A 1 85 ? 20.969 -10.789 -3.654 1 91.44 85 TYR A N 1
ATOM 680 C CA . TYR A 1 85 ? 19.969 -11.422 -4.52 1 91.44 85 TYR A CA 1
ATOM 681 C C . TYR A 1 85 ? 18.969 -10.398 -5.039 1 91.44 85 TYR A C 1
ATOM 683 O O . TYR A 1 85 ? 18.703 -10.336 -6.242 1 91.44 85 TYR A O 1
ATOM 691 N N . CYS A 1 86 ? 18.484 -9.586 -4.18 1 91.25 86 CYS A N 1
ATOM 692 C CA . CYS A 1 86 ? 17.422 -8.648 -4.516 1 91.25 86 CYS A CA 1
ATOM 693 C C . CYS A 1 86 ? 17.953 -7.523 -5.398 1 91.25 86 CYS A C 1
ATOM 695 O O . CYS A 1 86 ? 17.234 -7.012 -6.258 1 91.25 86 CYS A O 1
ATOM 697 N N . LYS A 1 87 ? 19.172 -7.238 -5.211 1 88.06 87 LYS A N 1
ATOM 698 C CA . LYS A 1 87 ? 19.766 -6.168 -6.008 1 88.06 87 LYS A CA 1
ATOM 699 C C . LYS A 1 87 ? 19.906 -6.578 -7.473 1 88.06 87 LYS A C 1
ATOM 701 O O . LYS A 1 87 ? 19.922 -5.723 -8.359 1 88.06 87 LYS A O 1
ATOM 706 N N . ASN A 1 88 ? 19.938 -7.859 -7.742 1 88.62 88 ASN A N 1
ATOM 707 C CA . ASN A 1 88 ? 20.109 -8.375 -9.094 1 88.62 88 ASN A CA 1
ATOM 708 C C . ASN A 1 88 ? 18.781 -8.648 -9.773 1 88.62 88 ASN A C 1
ATOM 710 O O . ASN A 1 88 ? 18.734 -9.18 -10.883 1 88.62 88 ASN A O 1
ATOM 714 N N . LYS A 1 89 ? 17.703 -8.273 -9.062 1 88.94 89 LYS A N 1
ATOM 715 C CA . LYS A 1 89 ? 16.375 -8.492 -9.609 1 88.94 89 LYS A CA 1
ATOM 716 C C . LYS A 1 89 ? 15.703 -7.164 -9.961 1 88.94 89 LYS A C 1
ATOM 718 O O . LYS A 1 89 ? 16.172 -6.098 -9.562 1 88.94 89 LYS A O 1
ATOM 723 N N . ARG A 1 90 ? 14.703 -7.324 -10.781 1 86.94 90 ARG A N 1
ATOM 724 C CA . ARG A 1 90 ? 13.898 -6.141 -11.078 1 86.94 90 ARG A CA 1
ATOM 725 C C . ARG A 1 90 ? 13.25 -5.594 -9.805 1 86.94 90 ARG A C 1
ATOM 727 O O . ARG A 1 90 ? 12.789 -6.359 -8.953 1 86.94 90 ARG A O 1
ATOM 734 N N . ARG A 1 91 ? 13.078 -4.328 -9.75 1 84.38 91 ARG A N 1
ATOM 735 C CA . ARG A 1 91 ? 12.461 -3.684 -8.594 1 84.38 91 ARG A CA 1
ATOM 736 C C . ARG A 1 91 ? 11.047 -4.199 -8.367 1 84.38 91 ARG A C 1
ATOM 738 O O . ARG A 1 91 ? 10.289 -4.398 -9.32 1 84.38 91 ARG A O 1
ATOM 745 N N . GLY A 1 92 ? 10.789 -4.406 -7.109 1 85.25 92 GLY A N 1
ATOM 746 C CA . GLY A 1 92 ? 9.43 -4.801 -6.762 1 85.25 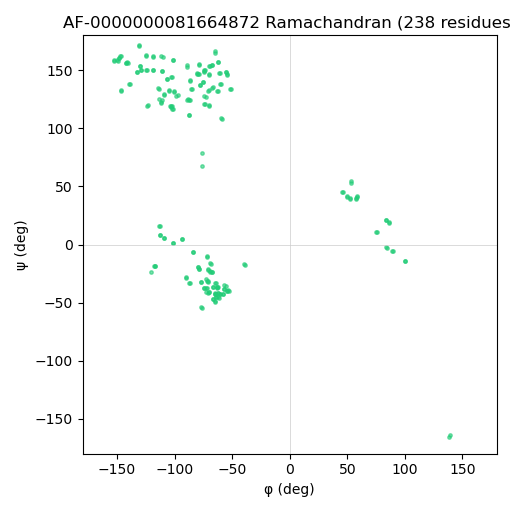92 GLY A CA 1
ATOM 747 C C . GLY A 1 92 ? 9.203 -6.297 -6.859 1 85.25 92 GLY A C 1
ATOM 748 O O . GLY A 1 92 ? 8.062 -6.746 -7.012 1 85.25 92 GLY A O 1
ATOM 749 N N . THR A 1 93 ? 10.305 -7.082 -6.848 1 90 93 THR A N 1
ATOM 750 C CA . THR A 1 93 ? 10.133 -8.523 -6.996 1 90 93 THR A CA 1
ATOM 751 C C . THR A 1 93 ? 10.625 -9.258 -5.75 1 90 93 THR A C 1
ATOM 753 O O . THR A 1 93 ? 10.32 -10.438 -5.559 1 90 93 THR A O 1
ATOM 756 N N . CYS A 1 94 ? 11.438 -8.5 -5.004 1 90.31 94 CYS A N 1
ATOM 757 C CA . CYS A 1 94 ? 12.031 -9.133 -3.828 1 90.31 94 CYS A CA 1
ATOM 758 C C . CYS A 1 94 ? 12.352 -8.094 -2.756 1 90.31 94 CYS A C 1
ATOM 760 O O . CYS A 1 94 ? 12.398 -6.898 -3.039 1 90.31 94 CYS A O 1
ATOM 762 N N . CYS A 1 95 ? 12.461 -8.562 -1.55 1 90.31 95 CYS A N 1
ATOM 763 C CA . CYS A 1 95 ? 12.82 -7.742 -0.399 1 90.31 95 CYS A CA 1
ATOM 764 C C . CYS A 1 95 ? 13.633 -8.547 0.608 1 90.31 95 CYS A C 1
ATOM 766 O O . CYS A 1 95 ? 13.266 -9.672 0.946 1 90.31 95 CYS A O 1
ATOM 768 N N . PRO A 1 96 ? 14.727 -7.992 1.064 1 92.75 96 PRO A N 1
ATOM 769 C CA . PRO A 1 96 ? 15.523 -8.719 2.051 1 92.75 96 PRO A CA 1
ATOM 770 C C . PRO A 1 96 ? 14.82 -8.859 3.398 1 92.75 96 PRO A C 1
ATOM 772 O O . PRO A 1 96 ? 15.172 -9.734 4.195 1 92.75 96 PRO A O 1
ATOM 775 N N . ALA A 1 97 ? 13.898 -8.016 3.74 1 91.88 97 ALA A N 1
ATOM 776 C CA . ALA A 1 97 ? 13.156 -8.094 5 1 91.88 97 ALA A CA 1
ATOM 777 C C . ALA A 1 97 ? 12.133 -9.227 4.969 1 91.88 97 ALA A C 1
ATOM 779 O O . ALA A 1 97 ? 11.609 -9.562 3.906 1 91.88 97 ALA A O 1
ATOM 780 N N . PRO A 1 98 ? 11.883 -9.805 6.117 1 91.94 98 PRO A N 1
ATOM 781 C CA . PRO A 1 98 ? 10.836 -10.828 6.152 1 91.94 98 PRO A CA 1
ATOM 782 C C . PRO A 1 98 ? 9.438 -10.258 5.961 1 91.94 98 PRO A C 1
ATOM 784 O O . PRO A 1 98 ? 9.211 -9.07 6.227 1 91.94 98 PRO A O 1
ATOM 787 N N . SER A 1 99 ? 8.578 -11.109 5.453 1 90.94 99 SER A N 1
ATOM 788 C CA . SER A 1 99 ? 7.176 -10.727 5.387 1 90.94 99 SER A CA 1
ATOM 789 C C . SER A 1 99 ? 6.566 -10.609 6.781 1 90.94 99 SER A C 1
ATOM 791 O O . SER A 1 99 ? 7.039 -11.242 7.727 1 90.94 99 SER A O 1
ATOM 793 N N . ASP A 1 100 ? 5.527 -9.789 6.883 1 89.81 100 ASP A N 1
ATOM 794 C CA . ASP A 1 100 ? 4.703 -9.859 8.086 1 89.81 100 ASP A CA 1
ATOM 795 C C . ASP A 1 100 ? 4.047 -11.234 8.219 1 89.81 100 ASP A C 1
ATOM 797 O O . ASP A 1 100 ? 3.943 -11.977 7.234 1 89.81 100 ASP A O 1
ATOM 801 N N . PRO A 1 101 ? 3.684 -11.594 9.461 1 92.5 101 PRO A N 1
ATOM 802 C CA . PRO A 1 101 ? 2.939 -12.852 9.602 1 92.5 101 PRO A CA 1
ATOM 803 C C . PRO A 1 101 ? 1.686 -12.891 8.734 1 92.5 101 PRO A C 1
ATOM 805 O O . PRO A 1 101 ? 1.042 -11.859 8.523 1 92.5 101 PRO A O 1
ATOM 808 N N . VAL A 1 102 ? 1.346 -14.062 8.258 1 94.62 102 VAL A N 1
ATOM 809 C CA . VAL A 1 102 ? 0.25 -14.273 7.32 1 94.62 102 VAL A CA 1
ATOM 810 C C . VAL A 1 102 ? -1.035 -13.672 7.883 1 94.62 102 VAL A C 1
ATOM 812 O O . VAL A 1 102 ? -1.788 -13.016 7.156 1 94.62 102 VAL A O 1
ATOM 815 N N . GLU A 1 103 ? -1.252 -13.828 9.172 1 94.38 103 GLU A N 1
ATOM 816 C CA . GLU A 1 103 ? -2.471 -13.32 9.797 1 94.38 103 GLU A CA 1
ATOM 817 C C . GLU A 1 103 ? -2.541 -11.797 9.703 1 94.38 103 GLU A C 1
ATOM 819 O O . GLU A 1 103 ? -3.619 -11.227 9.508 1 94.38 103 GLU A O 1
ATOM 824 N N . VAL A 1 104 ? -1.395 -11.203 9.844 1 90.69 104 VAL A N 1
ATOM 825 C CA . VAL A 1 104 ? -1.326 -9.742 9.781 1 90.69 104 VAL A CA 1
ATOM 826 C C . VAL A 1 104 ? -1.562 -9.273 8.344 1 90.69 104 VAL A C 1
ATOM 828 O O . VAL A 1 104 ? -2.32 -8.336 8.109 1 90.69 104 VAL A O 1
ATOM 831 N N . VAL A 1 105 ? -0.965 -9.984 7.398 1 92.12 105 VAL A N 1
ATOM 832 C CA . VAL A 1 105 ? -1.099 -9.656 5.98 1 92.12 105 VAL A CA 1
ATOM 833 C C . VAL A 1 105 ? -2.562 -9.758 5.562 1 92.12 105 VAL A C 1
ATOM 835 O O . VAL A 1 105 ? -3.105 -8.844 4.941 1 92.12 105 VAL A O 1
ATOM 838 N N . LEU A 1 106 ? -3.178 -10.82 5.977 1 94.25 106 LEU A N 1
ATOM 839 C CA . LEU A 1 106 ? -4.559 -11.062 5.578 1 94.25 106 LEU A CA 1
ATOM 840 C C . LEU A 1 106 ? -5.504 -10.07 6.262 1 94.25 106 LEU A C 1
ATOM 842 O O . LEU A 1 106 ? -6.43 -9.562 5.633 1 94.25 106 LEU A O 1
ATOM 846 N N . ARG A 1 107 ? -5.25 -9.82 7.516 1 91.81 107 ARG A N 1
ATOM 847 C CA . ARG A 1 107 ? -6.082 -8.859 8.227 1 91.81 107 ARG A CA 1
ATOM 848 C C . ARG A 1 107 ? -6.004 -7.484 7.582 1 91.81 107 ARG A C 1
ATOM 850 O O . ARG A 1 107 ? -7.027 -6.812 7.406 1 91.81 107 ARG A O 1
ATOM 857 N N . ARG A 1 108 ? -4.824 -7.109 7.227 1 89.12 108 ARG A N 1
ATOM 858 C CA . ARG A 1 108 ? -4.637 -5.809 6.598 1 89.12 108 ARG A CA 1
ATOM 859 C C . ARG A 1 108 ? -5.34 -5.75 5.246 1 89.12 108 ARG A C 1
ATOM 861 O O . ARG A 1 108 ? -6.062 -4.793 4.953 1 89.12 108 ARG A O 1
ATOM 868 N N . ALA A 1 109 ? -5.098 -6.754 4.438 1 92.25 109 ALA A N 1
ATOM 869 C CA . ALA A 1 109 ? -5.711 -6.797 3.113 1 92.25 109 ALA A CA 1
ATOM 870 C C . ALA A 1 109 ? -7.234 -6.742 3.215 1 92.25 109 ALA A C 1
ATOM 872 O O . ALA A 1 109 ? -7.887 -6.004 2.473 1 92.25 109 ALA A O 1
ATOM 873 N N . ARG A 1 110 ? -7.785 -7.457 4.141 1 92.25 110 ARG A N 1
ATOM 874 C CA . ARG A 1 110 ? -9.234 -7.512 4.297 1 92.25 110 ARG A CA 1
ATOM 875 C C . ARG A 1 110 ? -9.773 -6.203 4.859 1 92.25 110 ARG A C 1
ATOM 877 O O . ARG A 1 110 ? -10.867 -5.766 4.496 1 92.25 110 ARG A O 1
ATOM 884 N N . THR A 1 111 ? -9.023 -5.668 5.738 1 89.12 111 THR A N 1
ATOM 885 C CA . THR A 1 111 ? -9.422 -4.375 6.289 1 89.12 111 THR A CA 1
ATOM 886 C C . THR A 1 111 ? -9.461 -3.312 5.191 1 89.12 111 THR A C 1
ATOM 888 O O . THR A 1 111 ? -10.414 -2.533 5.109 1 89.12 111 THR A O 1
ATOM 891 N N . TYR A 1 112 ? -8.461 -3.363 4.328 1 88.38 112 TYR A N 1
ATOM 892 C CA . TYR A 1 112 ? -8.422 -2.412 3.221 1 88.38 112 TYR A CA 1
ATOM 893 C C . TYR A 1 112 ? -9.602 -2.621 2.277 1 88.38 112 TYR A C 1
ATOM 895 O O . TYR A 1 112 ? -10.211 -1.656 1.812 1 88.38 112 TYR A O 1
ATOM 903 N N . ARG A 1 113 ? -9.867 -3.779 2.029 1 89.88 113 ARG A N 1
ATOM 904 C CA . ARG A 1 113 ? -10.984 -4.109 1.15 1 89.88 113 ARG A CA 1
ATOM 905 C C . ARG A 1 113 ? -12.312 -3.668 1.762 1 89.88 113 ARG A C 1
ATOM 907 O O . ARG A 1 113 ? -13.148 -3.07 1.08 1 89.88 113 ARG A O 1
ATOM 914 N N . GLU A 1 114 ? -12.461 -3.959 3.043 1 89.19 114 GLU A N 1
ATOM 915 C CA . GLU A 1 114 ? -13.727 -3.699 3.715 1 89.19 114 GLU A CA 1
ATOM 916 C C . GLU A 1 114 ? -14.008 -2.203 3.801 1 89.19 114 GLU A C 1
ATOM 918 O O . GLU A 1 114 ? -15.148 -1.768 3.604 1 89.19 114 GLU A O 1
ATOM 923 N N . TYR A 1 115 ? -12.953 -1.463 3.998 1 86 115 TYR A N 1
ATOM 924 C CA . TYR A 1 115 ? -13.188 -0.054 4.293 1 86 115 TYR A CA 1
ATOM 925 C C . TYR A 1 115 ? -12.688 0.833 3.16 1 86 115 TYR A C 1
ATOM 927 O O . TYR A 1 115 ? -12.648 2.059 3.295 1 86 115 TYR A O 1
ATOM 935 N N . ASP A 1 116 ? -12.305 0.189 2.102 1 79.38 116 ASP A N 1
ATOM 936 C CA . ASP A 1 116 ? -11.758 0.909 0.955 1 79.38 116 ASP A CA 1
ATOM 937 C C . ASP A 1 116 ? -10.664 1.876 1.389 1 79.38 116 ASP A C 1
ATOM 939 O O . ASP A 1 116 ? -10.68 3.051 1.018 1 79.38 116 ASP A O 1
ATOM 943 N N . ALA A 1 117 ? -9.898 1.314 2.297 1 76.12 117 ALA A N 1
ATOM 944 C CA . ALA A 1 117 ? -8.797 2.1 2.846 1 76.12 117 ALA A CA 1
ATOM 945 C C . ALA A 1 117 ? -7.598 2.096 1.9 1 76.12 117 ALA A C 1
ATOM 947 O O . ALA A 1 117 ? -7.484 1.224 1.035 1 76.12 117 ALA A O 1
ATOM 948 N N . VAL A 1 118 ? -6.871 3.166 1.898 1 70.62 118 VAL A N 1
ATOM 949 C CA . VAL A 1 118 ? -5.75 3.295 0.974 1 70.62 118 VAL A CA 1
ATOM 950 C C . VAL A 1 118 ? -4.594 2.406 1.433 1 70.62 118 VAL A C 1
ATOM 952 O O . VAL A 1 118 ? -4.16 2.484 2.584 1 70.62 118 VAL A O 1
ATOM 955 N N . PRO A 1 119 ? -4.227 1.428 0.425 1 61.78 119 PRO A N 1
ATOM 956 C CA . PRO A 1 119 ? -3.133 0.519 0.771 1 61.78 119 PRO A CA 1
ATOM 957 C C . PRO A 1 119 ? -1.762 1.183 0.676 1 61.78 119 PRO A C 1
ATOM 959 O O . PRO A 1 119 ? -1.245 1.385 -0.426 1 61.78 119 PRO A O 1
ATOM 962 N N . TYR A 1 120 ? -1.358 2.072 1.408 1 59.53 120 TYR A N 1
ATOM 963 C CA . TYR A 1 120 ? -0.029 2.568 1.072 1 59.53 120 TYR A CA 1
ATOM 964 C C . TYR A 1 120 ? 0.949 2.324 2.215 1 59.53 120 TYR A C 1
ATOM 966 O O . TYR A 1 120 ? 2.164 2.297 2.006 1 59.53 120 TYR A O 1
ATOM 974 N N . PHE A 1 121 ? 0.412 2.109 3.291 1 58.16 121 PHE A N 1
ATOM 975 C CA . PHE A 1 121 ? 1.382 1.756 4.32 1 58.16 121 PHE A CA 1
ATOM 976 C C . PHE A 1 121 ? 0.726 0.928 5.418 1 58.16 121 PHE A C 1
ATOM 978 O O . PHE A 1 121 ? -0.485 1.014 5.629 1 58.16 121 PHE A O 1
ATOM 985 N N . MET B 1 1 ? -4.188 19.688 16.859 1 38.12 1 MET B N 1
ATOM 986 C CA . MET B 1 1 ? -5.645 19.609 16.891 1 38.12 1 MET B CA 1
ATOM 987 C C . MET B 1 1 ? -6.219 19.5 15.484 1 38.12 1 MET B C 1
ATOM 989 O O . MET B 1 1 ? -5.789 20.219 14.57 1 38.12 1 MET B O 1
ATOM 993 N N . THR B 1 2 ? -6.664 18.25 15.117 1 46.78 2 THR B N 1
ATOM 994 C CA . THR B 1 2 ? -7.359 18.094 13.844 1 46.78 2 THR B CA 1
ATOM 995 C C . THR B 1 2 ? -8.617 18.953 13.812 1 46.78 2 THR B C 1
ATOM 997 O O . THR B 1 2 ? -9.352 19.031 14.797 1 46.78 2 THR B O 1
ATOM 1000 N N . ASN B 1 3 ? -8.703 19.984 13.102 1 47.62 3 ASN B N 1
ATOM 1001 C CA . ASN B 1 3 ? -9.984 20.672 12.953 1 47.62 3 ASN B CA 1
ATOM 1002 C C . ASN B 1 3 ? -11.008 19.812 12.227 1 47.62 3 ASN B C 1
ATOM 1004 O O . ASN B 1 3 ? -10.672 18.734 11.711 1 47.62 3 ASN B O 1
ATOM 1008 N N . GLY B 1 4 ? -12.266 20.188 12.297 1 52.81 4 GLY B N 1
ATOM 1009 C CA . GLY B 1 4 ? -13.438 19.547 11.734 1 52.81 4 GLY B CA 1
ATOM 1010 C C . GLY B 1 4 ? -13.195 18.969 10.352 1 52.81 4 GLY B C 1
ATOM 1011 O O . GLY B 1 4 ? -13.977 18.141 9.867 1 52.81 4 GLY B O 1
ATOM 1012 N N . TYR B 1 5 ? -12.062 19.406 9.586 1 62.69 5 TYR B N 1
ATOM 1013 C CA . TYR B 1 5 ? -11.898 19 8.203 1 62.69 5 TYR B CA 1
ATOM 1014 C C . TYR B 1 5 ? -10.695 18.062 8.047 1 62.69 5 TYR B C 1
ATOM 1016 O O . TYR B 1 5 ? -10.273 17.766 6.926 1 62.69 5 TYR B O 1
ATOM 1024 N N . ASP B 1 6 ? -10.164 17.484 9.133 1 81.56 6 ASP B N 1
ATOM 1025 C CA . ASP B 1 6 ? -9.039 16.562 9.164 1 81.56 6 ASP B CA 1
ATOM 1026 C C . ASP B 1 6 ? -7.719 17.281 8.953 1 81.56 6 ASP B C 1
ATOM 1028 O O . ASP B 1 6 ? -6.68 16.656 8.758 1 81.56 6 ASP B O 1
ATOM 1032 N N . ASN B 1 7 ? -7.789 18.656 9.008 1 91.12 7 ASN B N 1
ATOM 1033 C CA . ASN B 1 7 ? -6.562 19.422 8.82 1 91.12 7 ASN B CA 1
ATOM 1034 C C . ASN B 1 7 ? -5.617 19.266 10.008 1 91.12 7 ASN B C 1
ATOM 1036 O O . ASN B 1 7 ? -6.062 19.156 11.156 1 91.12 7 ASN B O 1
ATOM 1040 N N . ILE B 1 8 ? -4.32 19.281 9.664 1 94.06 8 ILE B N 1
ATOM 1041 C CA . ILE B 1 8 ? -3.334 19.172 10.727 1 94.06 8 ILE B CA 1
ATOM 1042 C C . ILE B 1 8 ? -2.18 20.141 10.453 1 94.06 8 ILE B C 1
ATOM 1044 O O . ILE B 1 8 ? -1.765 20.312 9.305 1 94.06 8 ILE B O 1
ATOM 1048 N N . ASP B 1 9 ? -1.776 20.75 11.5 1 92.56 9 ASP B N 1
ATOM 1049 C CA . ASP B 1 9 ? -0.617 21.641 11.391 1 92.56 9 ASP B CA 1
ATOM 1050 C C . ASP B 1 9 ? 0.683 20.828 11.398 1 92.56 9 ASP B C 1
ATOM 1052 O O . ASP B 1 9 ? 0.799 19.828 12.109 1 92.56 9 ASP B O 1
ATOM 1056 N N . GLU B 1 10 ? 1.659 21.312 10.672 1 92.94 10 GLU B N 1
ATOM 1057 C CA . GLU B 1 10 ? 2.949 20.625 10.57 1 92.94 10 GLU B CA 1
ATOM 1058 C C . GLU B 1 10 ? 3.564 20.422 11.953 1 92.94 10 GLU B C 1
ATOM 1060 O O . GLU B 1 10 ? 4.191 19.391 12.203 1 92.94 10 GLU B O 1
ATOM 1065 N N . CYS B 1 11 ? 3.371 21.359 12.867 1 91.1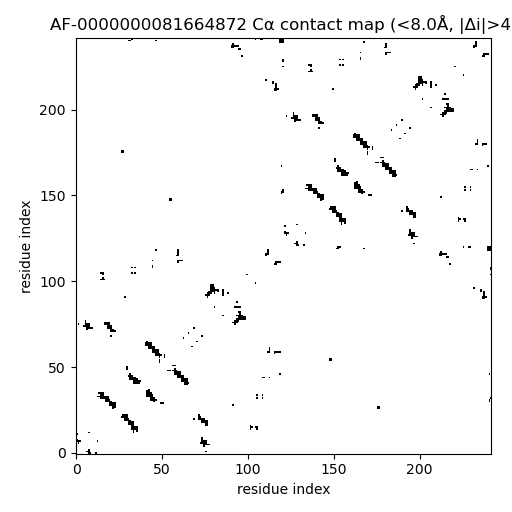2 11 CYS B N 1
ATOM 1066 C CA . CYS B 1 11 ? 3.986 21.312 14.188 1 91.12 11 CYS B CA 1
ATOM 1067 C C . CYS B 1 11 ? 3.332 20.234 15.047 1 91.12 11 CYS B C 1
ATOM 1069 O O . CYS B 1 11 ? 3.885 19.828 16.078 1 91.12 11 CYS B O 1
ATOM 1071 N N . ASP B 1 12 ? 2.227 19.656 14.648 1 94.12 12 ASP B N 1
ATOM 1072 C CA . ASP B 1 12 ? 1.504 18.656 15.422 1 94.12 12 ASP B CA 1
ATOM 1073 C C . ASP B 1 12 ? 1.791 17.25 14.906 1 94.12 12 ASP B C 1
ATOM 1075 O O . ASP B 1 12 ? 1.299 16.266 15.461 1 94.12 12 ASP B O 1
ATOM 1079 N N . LEU B 1 13 ? 2.619 17.156 13.906 1 96.31 13 LEU B N 1
ATOM 1080 C CA . LEU B 1 13 ? 2.898 15.859 13.297 1 96.31 13 LEU B CA 1
ATOM 1081 C C . LEU B 1 13 ? 3.867 15.047 14.148 1 96.31 13 LEU B C 1
ATOM 1083 O O . LEU B 1 13 ? 4.82 15.594 14.703 1 96.31 13 LEU B O 1
ATOM 1087 N N . ASN B 1 14 ? 3.527 13.758 14.258 1 96.56 14 ASN B N 1
ATOM 1088 C CA . ASN B 1 14 ? 4.406 12.805 14.93 1 96.56 14 ASN B CA 1
ATOM 1089 C C . ASN B 1 14 ? 4.863 11.703 13.977 1 96.56 14 ASN B C 1
ATOM 1091 O O . ASN B 1 14 ? 4.16 11.367 13.023 1 96.56 14 ASN B O 1
ATOM 1095 N N . PRO B 1 15 ? 6.098 11.203 14.289 1 97.19 15 PRO B N 1
ATOM 1096 C CA . PRO B 1 15 ? 6.504 10.047 13.492 1 97.19 15 PRO B CA 1
ATOM 1097 C C . PRO B 1 15 ? 5.453 8.938 13.484 1 97.19 15 PRO B C 1
ATOM 1099 O O . PRO B 1 15 ? 4.871 8.625 14.531 1 97.19 15 PRO B O 1
ATOM 1102 N N . GLY B 1 16 ? 5.191 8.43 12.297 1 95.94 16 GLY B N 1
ATOM 1103 C CA . GLY B 1 16 ? 4.219 7.359 12.172 1 95.94 16 GLY B CA 1
ATOM 1104 C C . GLY B 1 16 ? 2.859 7.836 11.703 1 95.94 16 GLY B C 1
ATOM 1105 O O . GLY B 1 16 ? 2.018 7.031 11.297 1 95.94 16 GLY B O 1
ATOM 1106 N N . ASP B 1 17 ? 2.666 9.164 11.758 1 95.81 17 ASP B N 1
ATOM 1107 C CA . ASP B 1 17 ? 1.392 9.711 11.297 1 95.81 17 ASP B CA 1
ATOM 1108 C C . ASP B 1 17 ? 1.182 9.438 9.812 1 95.81 17 ASP B C 1
ATOM 1110 O O . ASP B 1 17 ? 2.109 9.578 9.008 1 95.81 17 ASP B O 1
ATOM 1114 N N . HIS B 1 18 ? -0.04 8.938 9.492 1 95.25 18 HIS B N 1
ATOM 1115 C CA . HIS B 1 18 ? -0.522 8.836 8.117 1 95.25 18 HIS B CA 1
ATOM 1116 C C . HIS B 1 18 ? -1.218 10.125 7.684 1 95.25 18 HIS B C 1
ATOM 1118 O O . HIS B 1 18 ? -2.283 10.461 8.203 1 95.25 18 HIS B O 1
ATOM 1124 N N . ILE B 1 19 ? -0.58 10.812 6.777 1 95.69 19 ILE B N 1
ATOM 1125 C CA . ILE B 1 19 ? -1.163 12.078 6.34 1 95.69 19 ILE B CA 1
ATOM 1126 C C . ILE B 1 19 ? -1.337 12.07 4.824 1 95.69 19 ILE B C 1
ATOM 1128 O O . ILE B 1 19 ? -0.793 11.195 4.137 1 95.69 19 ILE B O 1
ATOM 1132 N N . TYR B 1 20 ? -2.217 13.031 4.332 1 93.56 20 TYR B N 1
ATOM 1133 C CA . TYR B 1 20 ? -2.426 13.094 2.891 1 93.56 20 TYR B CA 1
ATOM 1134 C C . TYR B 1 20 ? -2.744 14.516 2.449 1 93.56 20 TYR B C 1
ATOM 1136 O O . TYR B 1 20 ? -3.033 15.383 3.279 1 93.56 20 TYR B O 1
ATOM 1144 N N . VAL B 1 21 ? -2.512 14.789 1.212 1 93.62 21 VAL B N 1
ATOM 1145 C CA . VAL B 1 21 ? -2.906 16.031 0.547 1 93.62 21 VAL B CA 1
ATOM 1146 C C . VAL B 1 21 ? -3.758 15.703 -0.68 1 93.62 21 VAL B C 1
ATOM 1148 O O . VAL B 1 21 ? -3.654 14.609 -1.247 1 93.62 21 VAL B O 1
ATOM 1151 N N . TYR B 1 22 ? -4.637 16.656 -0.952 1 91.56 22 TYR B N 1
ATOM 1152 C CA . TYR B 1 22 ? -5.328 16.547 -2.232 1 91.56 22 TYR B CA 1
ATOM 1153 C C . TYR B 1 22 ? -4.504 17.188 -3.35 1 91.56 22 TYR B C 1
ATOM 1155 O O . TYR B 1 22 ? -3.955 18.266 -3.184 1 91.56 22 TYR B O 1
ATOM 1163 N N . LYS B 1 23 ? -4.445 16.422 -4.391 1 87.81 23 LYS B N 1
ATOM 1164 C CA . LYS B 1 23 ? -3.688 16.906 -5.539 1 87.81 23 LYS B CA 1
ATOM 1165 C C . LYS B 1 23 ? -4.582 17.047 -6.766 1 87.81 23 LYS B C 1
ATOM 1167 O O . LYS B 1 23 ? -5.691 16.516 -6.801 1 87.81 23 LYS B O 1
ATOM 1172 N N . ALA B 1 24 ? -4.066 17.844 -7.762 1 86.62 24 ALA B N 1
ATOM 1173 C CA . ALA B 1 24 ? -4.73 18.031 -9.047 1 86.62 24 ALA B CA 1
ATOM 1174 C C . ALA B 1 24 ? -6.176 18.484 -8.859 1 86.62 24 ALA B C 1
ATOM 1176 O O . ALA B 1 24 ? -7.098 17.891 -9.422 1 86.62 24 ALA B O 1
ATOM 1177 N N . MET B 1 25 ? -6.352 19.578 -8.07 1 87.31 25 MET B N 1
ATOM 1178 C CA . MET B 1 25 ? -7.664 20.172 -7.805 1 87.31 25 MET B CA 1
ATOM 1179 C C . MET B 1 25 ? -8.602 19.141 -7.18 1 87.31 25 MET B C 1
ATOM 1181 O O . MET B 1 25 ? -9.711 18.922 -7.66 1 87.31 25 MET B O 1
ATOM 1185 N N . PHE B 1 26 ? -8.164 18.312 -6.293 1 87.06 26 PHE B N 1
ATOM 1186 C CA . PHE B 1 26 ? -8.922 17.422 -5.414 1 87.06 26 PHE B CA 1
ATOM 1187 C C . PHE B 1 26 ? -9.281 16.125 -6.133 1 87.06 26 PHE B C 1
ATOM 1189 O O . PHE B 1 26 ? -10.188 15.406 -5.711 1 87.06 26 PHE B O 1
ATOM 1196 N N . VAL B 1 27 ? -8.555 15.82 -7.16 1 84.19 27 VAL B N 1
ATOM 1197 C CA . VAL B 1 27 ? -8.859 14.633 -7.949 1 84.19 27 VAL B CA 1
ATOM 1198 C C . VAL B 1 27 ? -8.43 13.383 -7.188 1 84.19 27 VAL B C 1
ATOM 1200 O O . VAL B 1 27 ? -9.117 12.359 -7.223 1 84.19 27 VAL B O 1
ATOM 1203 N N . TYR B 1 28 ? -7.266 13.508 -6.473 1 84.25 28 TYR B N 1
ATOM 1204 C CA . TYR B 1 28 ? -6.836 12.344 -5.715 1 84.25 28 TYR B CA 1
ATOM 1205 C C . TYR B 1 28 ? -6.098 12.75 -4.445 1 84.25 28 TYR B C 1
ATOM 1207 O O . TYR B 1 28 ? -5.676 13.906 -4.312 1 84.25 28 TYR B O 1
ATOM 1215 N N . SER B 1 29 ? -6.062 11.805 -3.564 1 88.12 29 SER B N 1
ATOM 1216 C CA . SER B 1 29 ? -5.293 12.008 -2.342 1 88.12 29 SER B CA 1
ATOM 1217 C C . SER B 1 29 ? -3.941 11.305 -2.42 1 88.12 29 SER B C 1
ATOM 1219 O O . SER B 1 29 ? -3.848 10.18 -2.924 1 88.12 29 SER B O 1
ATOM 1221 N N . HIS B 1 30 ? -2.932 12.008 -2.078 1 90.44 30 HIS B N 1
ATOM 1222 C CA . HIS B 1 30 ? -1.598 11.43 -1.973 1 90.44 30 HIS B CA 1
ATOM 1223 C C . HIS B 1 30 ? -1.203 11.211 -0.515 1 90.44 30 HIS B C 1
ATOM 1225 O O . HIS B 1 30 ? -1.135 12.172 0.261 1 90.44 30 HIS B O 1
ATOM 1231 N N . HIS B 1 31 ? -0.951 9.984 -0.181 1 92.19 31 HIS B N 1
ATOM 1232 C CA . HIS B 1 31 ? -0.744 9.562 1.199 1 92.19 31 HIS B CA 1
ATOM 1233 C C . HIS B 1 31 ? 0.737 9.344 1.492 1 92.19 31 HIS B C 1
ATOM 1235 O O . HIS B 1 31 ? 1.469 8.82 0.649 1 92.19 31 HIS B O 1
ATOM 1241 N N . VAL B 1 32 ? 1.119 9.703 2.74 1 93.94 32 VAL B N 1
ATOM 1242 C CA . VAL B 1 32 ? 2.51 9.539 3.146 1 93.94 32 VAL B CA 1
ATOM 1243 C C . VAL B 1 32 ? 2.578 9.195 4.633 1 93.94 32 VAL B C 1
ATOM 1245 O O . VAL B 1 32 ? 1.598 9.367 5.359 1 93.94 32 VAL B O 1
ATOM 1248 N N . ILE B 1 33 ? 3.73 8.672 5.027 1 95.5 33 ILE B N 1
ATOM 1249 C CA . ILE B 1 33 ? 4.023 8.43 6.438 1 95.5 33 ILE B CA 1
ATOM 1250 C C . ILE B 1 33 ? 5.082 9.422 6.918 1 95.5 33 ILE B C 1
ATOM 1252 O O . ILE B 1 33 ? 6.098 9.625 6.25 1 95.5 33 ILE B O 1
ATOM 1256 N N . VAL B 1 34 ? 4.762 10.078 8.039 1 97.38 34 VAL B N 1
ATOM 1257 C CA . VAL B 1 34 ? 5.75 10.945 8.672 1 97.38 34 VAL B CA 1
ATOM 1258 C C . VAL B 1 34 ? 6.863 10.102 9.281 1 97.38 34 VAL B C 1
ATOM 1260 O O . VAL B 1 34 ? 6.609 9.266 10.156 1 97.38 34 VAL B O 1
ATOM 1263 N N . ALA B 1 35 ? 8.055 10.32 8.812 1 97.06 35 ALA B N 1
ATOM 1264 C CA . ALA B 1 35 ? 9.188 9.5 9.25 1 97.06 35 ALA B CA 1
ATOM 1265 C C . ALA B 1 35 ? 9.859 10.109 10.477 1 97.06 35 ALA B C 1
ATOM 1267 O O . ALA B 1 35 ? 10.492 9.398 11.266 1 97.06 35 ALA B O 1
ATOM 1268 N N . GLY B 1 36 ? 9.781 11.359 10.609 1 96.38 36 GLY B N 1
ATOM 1269 C CA . GLY B 1 36 ? 10.453 12.078 11.688 1 96.38 36 GLY B CA 1
ATOM 1270 C C . GLY B 1 36 ? 11.094 13.375 11.234 1 96.38 36 GLY B C 1
ATOM 1271 O O . GLY B 1 36 ? 10.703 13.945 10.211 1 96.38 36 GLY B O 1
ATOM 1272 N N . LYS B 1 37 ? 11.953 13.867 12.117 1 94.88 37 LYS B N 1
ATOM 1273 C CA . LYS B 1 37 ? 12.664 15.109 11.805 1 94.88 37 LYS B CA 1
ATOM 1274 C C . LYS B 1 37 ? 14.156 14.859 11.633 1 94.88 37 LYS B C 1
ATOM 1276 O O . LYS B 1 37 ? 14.742 14.047 12.359 1 94.88 37 LYS B O 1
ATOM 1281 N N . LYS B 1 38 ? 14.648 15.438 10.594 1 92.75 38 LYS B N 1
ATOM 1282 C CA . LYS B 1 38 ? 16.094 15.469 10.359 1 92.75 38 LYS B CA 1
ATOM 1283 C C . LYS B 1 38 ? 16.594 16.906 10.219 1 92.75 38 LYS B C 1
ATOM 1285 O O . LYS B 1 38 ? 16.172 17.625 9.312 1 92.75 38 LYS B O 1
ATOM 1290 N N . SER B 1 39 ? 17.5 17.344 11.07 1 94.44 39 SER B N 1
ATOM 1291 C CA . SER B 1 39 ? 18.031 18.703 11.07 1 94.44 39 SER B CA 1
ATOM 1292 C C . SER B 1 39 ? 16.906 19.734 11.094 1 94.44 39 SER B C 1
ATOM 1294 O O . SER B 1 39 ? 16.922 20.688 10.312 1 94.44 39 SER B O 1
ATOM 1296 N N . GLY B 1 40 ? 15.859 19.516 11.836 1 92.69 40 GLY B N 1
ATOM 1297 C CA . GLY B 1 40 ? 14.766 20.453 12.023 1 92.69 40 GLY B CA 1
ATOM 1298 C C . GLY B 1 40 ? 13.727 20.391 10.922 1 92.69 40 GLY B C 1
ATOM 1299 O O . GLY B 1 40 ? 12.711 21.094 10.969 1 92.69 40 GLY B O 1
ATOM 1300 N N . VAL B 1 41 ? 14.031 19.5 9.945 1 94.88 41 VAL B N 1
ATOM 1301 C CA . VAL B 1 41 ? 13.125 19.406 8.805 1 94.88 41 VAL B CA 1
ATOM 1302 C C . VAL B 1 41 ? 12.297 18.141 8.906 1 94.88 41 VAL B C 1
ATOM 1304 O O . VAL B 1 41 ? 12.836 17.047 9.133 1 94.88 41 VAL B O 1
ATOM 1307 N N . CYS B 1 42 ? 10.969 18.266 8.695 1 97.31 42 CYS B N 1
ATOM 1308 C CA . CYS B 1 42 ? 10.086 17.094 8.727 1 97.31 42 CYS B CA 1
ATOM 1309 C C . CYS B 1 42 ? 10.258 16.25 7.477 1 97.31 42 CYS B C 1
ATOM 1311 O O . CYS B 1 42 ? 10.164 16.75 6.355 1 97.31 42 CYS B O 1
ATOM 1313 N N . GLN B 1 43 ? 10.5 14.938 7.773 1 97.81 43 GLN B N 1
ATOM 1314 C CA . GLN B 1 43 ? 10.695 13.992 6.676 1 97.81 43 GLN B CA 1
ATOM 1315 C C . GLN B 1 43 ? 9.477 13.086 6.516 1 97.81 43 GLN B C 1
ATOM 1317 O O . GLN B 1 43 ? 8.875 12.664 7.508 1 97.81 43 GLN B O 1
ATOM 1322 N N . ILE B 1 44 ? 9.164 12.797 5.266 1 96.94 44 ILE B N 1
ATOM 1323 C CA . ILE B 1 44 ? 8.047 11.898 4.984 1 96.94 44 ILE B CA 1
ATOM 1324 C C . ILE B 1 44 ? 8.492 10.82 4 1 96.94 44 ILE B C 1
ATOM 1326 O O . ILE B 1 44 ? 9.477 11 3.271 1 96.94 44 ILE B O 1
ATOM 1330 N N . ILE B 1 45 ? 7.867 9.734 4.043 1 94.38 45 ILE B N 1
ATOM 1331 C CA . ILE B 1 45 ? 8.055 8.641 3.094 1 94.38 45 ILE B CA 1
ATOM 1332 C C . ILE B 1 45 ? 6.805 8.484 2.232 1 94.38 45 ILE B C 1
ATOM 1334 O O . ILE B 1 45 ? 5.695 8.352 2.756 1 94.38 45 ILE B O 1
ATOM 1338 N N . HIS B 1 46 ? 6.98 8.602 0.917 1 90.38 46 HIS B N 1
ATOM 1339 C CA . HIS B 1 46 ? 5.824 8.508 0.032 1 90.38 46 HIS B CA 1
ATOM 1340 C C . HIS B 1 46 ? 6.176 7.762 -1.252 1 90.38 46 HIS B C 1
ATOM 1342 O O . HIS B 1 46 ? 7.355 7.605 -1.581 1 90.38 46 HIS B O 1
ATOM 1348 N N . PHE B 1 47 ? 5.164 7.215 -1.838 1 84.38 47 PHE B N 1
ATOM 1349 C CA . PHE B 1 47 ? 5.277 6.574 -3.143 1 84.38 47 PHE B CA 1
ATOM 1350 C C . PHE B 1 47 ? 5.047 7.582 -4.262 1 84.38 47 PHE B C 1
ATOM 1352 O O . PHE B 1 47 ? 4 8.234 -4.316 1 84.38 47 PHE B O 1
ATOM 1359 N N . THR B 1 48 ? 6.004 7.688 -5.191 1 81.62 48 THR B N 1
ATOM 1360 C CA . THR B 1 48 ? 5.969 8.75 -6.188 1 81.62 48 THR B CA 1
ATOM 1361 C C . THR B 1 48 ? 5.082 8.3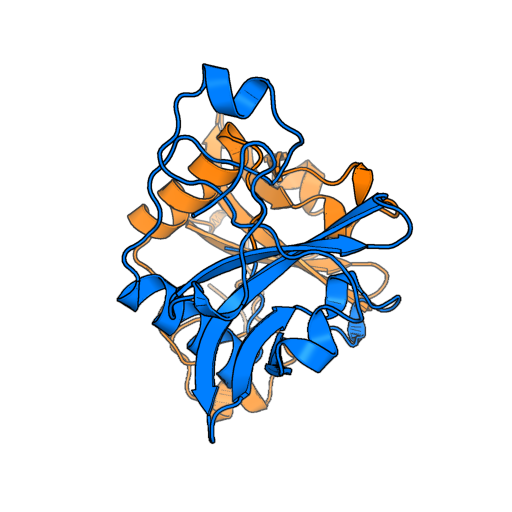67 -7.367 1 81.62 48 THR B C 1
ATOM 1363 O O . THR B 1 48 ? 4.855 9.164 -8.273 1 81.62 48 THR B O 1
ATOM 1366 N N . GLY B 1 49 ? 4.617 7.164 -7.371 1 72.88 49 GLY B N 1
ATOM 1367 C CA . GLY B 1 49 ? 3.834 6.672 -8.492 1 72.88 49 GLY B CA 1
ATOM 1368 C C . GLY B 1 49 ? 2.469 7.328 -8.594 1 72.88 49 GLY B C 1
ATOM 1369 O O . GLY B 1 49 ? 1.845 7.305 -9.656 1 72.88 49 GLY B O 1
ATOM 1370 N N . VAL B 1 50 ? 2.057 7.965 -7.551 1 64.38 50 VAL B N 1
ATOM 1371 C CA . VAL B 1 50 ? 0.76 8.633 -7.566 1 64.38 50 VAL B CA 1
ATOM 1372 C C . VAL B 1 50 ? 0.864 9.945 -8.352 1 64.38 50 VAL B C 1
ATOM 1374 O O . VAL B 1 50 ? -0.075 10.328 -9.055 1 64.38 50 VAL B O 1
ATOM 1377 N N . GLU B 1 51 ? 2.01 10.461 -8.234 1 65.56 51 GLU B N 1
ATOM 1378 C CA . GLU B 1 51 ? 2.23 11.766 -8.867 1 65.56 51 GLU B CA 1
ATOM 1379 C C . GLU B 1 51 ? 2.662 11.609 -10.32 1 65.56 51 GLU B C 1
ATOM 1381 O O . GLU B 1 51 ? 2.348 12.453 -11.156 1 65.56 51 GLU B O 1
ATOM 1386 N N . LYS B 1 52 ? 3.375 10.547 -10.461 1 63.28 52 LYS B N 1
ATOM 1387 C CA . LYS B 1 52 ? 4.039 10.438 -11.758 1 63.28 52 LYS B CA 1
ATOM 1388 C C . LYS B 1 52 ? 3.145 9.719 -12.773 1 63.28 52 LYS B C 1
ATOM 1390 O O . LYS B 1 52 ? 2.299 8.906 -12.391 1 63.28 52 LYS B O 1
ATOM 1395 N N . LYS B 1 53 ? 3.49 10.141 -13.93 1 63.09 53 LYS B N 1
ATOM 1396 C CA . LYS B 1 53 ? 2.754 9.617 -15.078 1 63.09 53 LYS B CA 1
ATOM 1397 C C . LYS B 1 53 ? 3.232 8.219 -15.453 1 63.09 53 LYS B C 1
ATOM 1399 O O . LYS B 1 53 ? 2.463 7.414 -15.977 1 63.09 53 LYS B O 1
ATOM 1404 N N . SER B 1 54 ? 4.449 8.016 -14.961 1 65.56 54 SER B N 1
ATOM 1405 C CA . SER B 1 54 ? 4.969 6.73 -15.422 1 65.56 54 SER B CA 1
ATOM 1406 C C . SER B 1 54 ? 5.078 5.73 -14.273 1 65.56 54 SER B C 1
ATOM 1408 O O . SER B 1 54 ? 5.77 5.984 -13.289 1 65.56 54 SER B O 1
ATOM 1410 N N . LYS B 1 55 ? 4.496 4.594 -14.336 1 71.06 55 LYS B N 1
ATOM 1411 C CA . LYS B 1 55 ? 4.488 3.521 -13.344 1 71.06 55 LYS B CA 1
ATOM 1412 C C . LYS B 1 55 ? 5.852 2.842 -13.258 1 71.06 55 LYS B C 1
ATOM 1414 O O . LYS B 1 55 ? 6.227 2.324 -12.203 1 71.06 55 LYS B O 1
ATOM 1419 N N . SER B 1 56 ? 6.625 2.994 -14.312 1 73.94 56 SER B N 1
ATOM 1420 C CA . SER B 1 56 ? 7.918 2.318 -14.367 1 73.94 56 SER B CA 1
ATOM 1421 C C . SER B 1 56 ? 8.969 3.068 -13.562 1 73.94 56 SER B C 1
ATOM 1423 O O . SER B 1 56 ? 9.961 2.48 -13.125 1 73.94 56 SER B O 1
ATOM 1425 N N . THR B 1 57 ? 8.695 4.305 -13.305 1 77.31 57 THR B N 1
ATOM 1426 C CA . THR B 1 57 ? 9.711 5.094 -12.609 1 77.31 57 THR B CA 1
ATOM 1427 C C . THR B 1 57 ? 9.273 5.395 -11.18 1 77.31 57 THR B C 1
ATOM 1429 O O . THR B 1 57 ? 9.969 6.109 -10.453 1 77.31 57 THR B O 1
ATOM 1432 N N . ALA B 1 58 ? 8.172 4.828 -10.789 1 79.62 58 ALA B N 1
ATOM 1433 C CA . ALA B 1 58 ? 7.656 5.055 -9.445 1 79.62 58 ALA B CA 1
ATOM 1434 C C . ALA B 1 58 ? 8.578 4.441 -8.391 1 79.62 58 ALA B C 1
ATOM 1436 O O . ALA B 1 58 ? 9.109 3.344 -8.586 1 79.62 58 ALA B O 1
ATOM 1437 N N . ARG B 1 59 ? 8.859 5.23 -7.32 1 83.88 59 ARG B N 1
ATOM 1438 C CA . ARG B 1 59 ? 9.75 4.801 -6.242 1 83.88 59 ARG B CA 1
ATOM 1439 C C . ARG B 1 59 ? 9.219 5.262 -4.887 1 83.88 59 ARG B C 1
ATOM 1441 O O . ARG B 1 59 ? 8.422 6.195 -4.809 1 83.88 59 ARG B O 1
ATOM 1448 N N . ILE B 1 60 ? 9.656 4.523 -3.869 1 89.06 60 ILE B N 1
ATOM 1449 C CA . ILE B 1 60 ? 9.445 5.012 -2.51 1 89.06 60 ILE B CA 1
ATOM 1450 C C . ILE B 1 60 ? 10.594 5.93 -2.107 1 89.06 60 ILE B C 1
ATOM 1452 O O . ILE B 1 60 ? 11.766 5.539 -2.162 1 89.06 60 ILE B O 1
ATOM 1456 N N . ARG B 1 61 ? 10.227 7.168 -1.71 1 91.31 61 ARG B N 1
ATOM 1457 C CA . ARG B 1 61 ? 11.242 8.172 -1.407 1 91.31 61 ARG B CA 1
ATOM 1458 C C . ARG B 1 61 ? 11 8.805 -0.041 1 91.31 61 ARG B C 1
ATOM 1460 O O . ARG B 1 61 ? 9.867 8.828 0.445 1 91.31 61 ARG B O 1
ATOM 1467 N N . MET B 1 62 ? 12.086 9.195 0.533 1 94.75 62 MET B N 1
ATOM 1468 C CA . MET B 1 62 ? 12.023 10.07 1.699 1 94.75 62 MET B CA 1
ATOM 1469 C C . MET B 1 62 ? 12.328 11.516 1.313 1 94.75 62 MET B C 1
ATOM 1471 O O . MET B 1 62 ? 13.383 11.797 0.742 1 94.75 62 MET B O 1
ATOM 1475 N N . THR B 1 63 ? 11.398 12.391 1.472 1 96.06 63 THR B N 1
ATOM 1476 C CA . THR B 1 63 ? 11.562 13.805 1.131 1 96.06 63 THR B CA 1
ATOM 1477 C C . THR B 1 63 ? 11.102 14.695 2.281 1 96.06 63 THR B C 1
ATOM 1479 O O . THR B 1 63 ? 10.57 14.203 3.279 1 96.06 63 THR B O 1
ATOM 1482 N N . SER B 1 64 ? 11.398 15.969 2.098 1 97.19 64 SER B N 1
ATOM 1483 C CA . SER B 1 64 ? 10.883 16.906 3.09 1 97.19 64 SER B CA 1
ATOM 1484 C C . SER B 1 64 ? 9.383 17.141 2.918 1 97.19 64 SER B C 1
ATOM 1486 O O . SER B 1 64 ? 8.859 17.047 1.805 1 97.19 64 SER B O 1
ATOM 1488 N N . LEU B 1 65 ? 8.758 17.438 4.07 1 97.06 65 LEU B N 1
ATOM 1489 C CA . LEU B 1 65 ? 7.332 17.734 4.043 1 97.06 65 LEU B CA 1
ATOM 1490 C C . LEU B 1 65 ? 7.047 18.906 3.1 1 97.06 65 LEU B C 1
ATOM 1492 O O . LEU B 1 65 ? 6.059 18.875 2.361 1 97.06 65 LEU B O 1
ATOM 1496 N N . GLU B 1 66 ? 7.914 19.844 3.107 1 95.69 66 GLU B N 1
ATOM 1497 C CA . GLU B 1 66 ? 7.723 21.031 2.283 1 95.69 66 GLU B CA 1
ATOM 1498 C C . GLU B 1 66 ? 7.75 20.688 0.797 1 95.69 66 GLU B C 1
ATOM 1500 O O . GLU B 1 66 ? 6.91 21.156 0.028 1 95.69 66 GLU B O 1
ATOM 1505 N N . GLU B 1 67 ? 8.656 19.844 0.403 1 94.44 67 GLU B N 1
ATOM 1506 C CA . GLU B 1 67 ? 8.742 19.406 -0.985 1 94.44 67 GLU B CA 1
ATOM 1507 C C . GLU B 1 67 ? 7.504 18.625 -1.396 1 94.44 67 GLU B C 1
ATOM 1509 O O . GLU B 1 67 ? 7.047 18.719 -2.537 1 94.44 67 GLU B O 1
ATOM 1514 N N . PHE B 1 68 ? 6.961 17.922 -0.469 1 93.62 68 PHE B N 1
ATOM 1515 C CA . PHE B 1 68 ? 5.816 17.062 -0.741 1 93.62 68 PHE B CA 1
ATOM 1516 C C . PHE B 1 68 ? 4.539 17.891 -0.864 1 93.62 68 PHE B C 1
ATOM 1518 O O . PHE B 1 68 ? 3.768 17.703 -1.809 1 93.62 68 PHE B O 1
ATOM 1525 N N . LYS B 1 69 ? 4.23 18.719 0.159 1 93.88 69 LYS B N 1
ATOM 1526 C CA . LYS B 1 69 ? 2.916 19.344 0.264 1 93.88 69 LYS B CA 1
ATOM 1527 C C . LYS B 1 69 ? 2.734 20.422 -0.806 1 93.88 69 LYS B C 1
ATOM 1529 O O . LYS B 1 69 ? 1.62 20.656 -1.281 1 93.88 69 LYS B O 1
ATOM 1534 N N . GLN B 1 70 ? 3.85 21.109 -1.212 1 92.44 70 GLN B N 1
ATOM 1535 C CA . GLN B 1 70 ? 3.822 22.109 -2.277 1 92.44 70 GLN B CA 1
ATOM 1536 C C . GLN B 1 70 ? 2.637 23.062 -2.113 1 92.44 70 GLN B C 1
ATOM 1538 O O . GLN B 1 70 ? 1.896 23.312 -3.068 1 92.44 70 GLN B O 1
ATOM 1543 N N . GLY B 1 71 ? 2.389 23.547 -0.882 1 92.25 71 GLY B N 1
ATOM 1544 C CA . GLY B 1 71 ? 1.387 24.578 -0.62 1 92.25 71 GLY B CA 1
ATOM 1545 C C . GLY B 1 71 ? 0.012 24 -0.333 1 92.25 71 GLY B C 1
ATOM 1546 O O . GLY B 1 71 ? -0.919 24.734 -0.005 1 92.25 71 GLY B O 1
ATOM 1547 N N . CYS B 1 72 ? -0.117 22.734 -0.459 1 93.75 72 CYS B N 1
ATOM 1548 C CA . CYS B 1 72 ? -1.399 22.094 -0.189 1 93.75 72 CYS B CA 1
ATOM 1549 C C . CYS B 1 72 ? -1.618 21.922 1.31 1 93.75 72 CYS B C 1
ATOM 1551 O O . CYS B 1 72 ? -0.658 21.859 2.08 1 93.75 72 CYS B O 1
ATOM 1553 N N . LYS B 1 73 ? -2.855 21.844 1.657 1 94.5 73 LYS B N 1
ATOM 1554 C CA . LYS B 1 73 ? -3.203 21.641 3.059 1 94.5 73 LYS B CA 1
ATOM 1555 C C . LYS B 1 73 ? -2.959 20.188 3.479 1 94.5 73 LYS B C 1
ATOM 1557 O O . LYS B 1 73 ? -3.277 19.266 2.732 1 94.5 73 LYS B O 1
ATOM 1562 N N . LEU B 1 74 ? -2.426 20.047 4.695 1 96.25 74 LEU B N 1
ATOM 1563 C CA . LEU B 1 74 ? -2.17 18.719 5.258 1 96.25 74 LEU B CA 1
ATOM 1564 C C . LEU B 1 74 ? -3.408 18.188 5.969 1 96.25 74 LEU B C 1
ATOM 1566 O O . LEU B 1 74 ? -4.098 18.922 6.668 1 96.25 74 LEU B O 1
ATOM 1570 N N . ARG B 1 75 ? -3.59 16.953 5.801 1 95.5 75 ARG B N 1
ATOM 1571 C CA . ARG B 1 75 ? -4.699 16.281 6.477 1 95.5 75 ARG B CA 1
ATOM 1572 C C . ARG B 1 75 ? -4.242 14.992 7.148 1 95.5 75 ARG B C 1
ATOM 1574 O O . ARG B 1 75 ? -3.318 14.328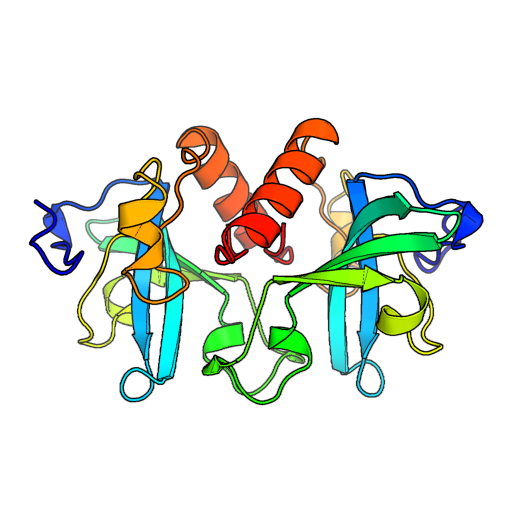 6.668 1 95.5 75 ARG B O 1
ATOM 1581 N N . LEU B 1 76 ? -4.852 14.656 8.203 1 95.44 76 LEU B N 1
ATOM 1582 C CA . LEU B 1 76 ? -4.547 13.438 8.945 1 95.44 76 LEU B CA 1
ATOM 1583 C C . LEU B 1 76 ? -5.531 12.328 8.586 1 95.44 76 LEU B C 1
ATOM 1585 O O . LEU B 1 76 ? -6.742 12.555 8.555 1 95.44 76 LEU B O 1
ATOM 1589 N N . TYR B 1 77 ? -5 11.203 8.234 1 93.75 77 TYR B N 1
ATOM 1590 C CA . TYR B 1 77 ? -5.848 10.031 8.047 1 93.75 77 TYR B CA 1
ATOM 1591 C C . TYR B 1 77 ? -6.379 9.531 9.391 1 93.75 77 TYR B C 1
ATOM 1593 O O . TYR B 1 77 ? -5.613 9.328 10.336 1 93.75 77 TYR B O 1
ATOM 1601 N N . ARG B 1 78 ? -7.66 9.258 9.461 1 92.31 78 ARG B N 1
ATOM 1602 C CA . ARG B 1 78 ? -8.281 8.969 10.742 1 92.31 78 ARG B CA 1
ATOM 1603 C C . ARG B 1 78 ? -8.523 7.469 10.906 1 92.31 78 ARG B C 1
ATOM 1605 O O . ARG B 1 78 ? -9.273 6.867 10.141 1 92.31 78 ARG B O 1
ATOM 1612 N N . TYR B 1 79 ? -7.883 6.938 11.938 1 91.94 79 TYR B N 1
ATOM 1613 C CA . TYR B 1 79 ? -8.07 5.539 12.289 1 91.94 79 TYR B CA 1
ATOM 1614 C C . TYR B 1 79 ? -9.016 5.402 13.484 1 91.94 79 TYR B C 1
ATOM 1616 O O . TYR B 1 79 ? -9.195 6.348 14.25 1 91.94 79 TYR B O 1
ATOM 1624 N N . ASP B 1 80 ? -9.547 4.219 13.562 1 93 80 ASP B N 1
ATOM 1625 C CA . ASP B 1 80 ? -10.305 3.84 14.75 1 93 80 ASP B CA 1
ATOM 1626 C C . ASP B 1 80 ? -11.484 4.785 14.977 1 93 80 ASP B C 1
ATOM 1628 O O . ASP B 1 80 ? -11.711 5.25 16.094 1 93 80 ASP B O 1
ATOM 1632 N N . HIS B 1 81 ? -12.188 5.16 13.852 1 93.06 81 HIS B N 1
ATOM 1633 C CA . HIS B 1 81 ? -13.422 5.945 13.922 1 93.06 81 HIS B CA 1
ATOM 1634 C C . HIS B 1 81 ? -14.633 5.109 13.516 1 93.06 81 HIS B C 1
ATOM 1636 O O . HIS B 1 81 ? -14.508 4.191 12.703 1 93.06 81 HIS B O 1
ATOM 1642 N N . PRO B 1 82 ? -15.789 5.441 14.125 1 93.69 82 PRO B N 1
ATOM 1643 C CA . PRO B 1 82 ? -16.969 4.633 13.82 1 93.69 82 PRO B CA 1
ATOM 1644 C C . PRO B 1 82 ? -17.281 4.566 12.328 1 93.69 82 PRO B C 1
ATOM 1646 O O . PRO B 1 82 ? -17 5.52 11.594 1 93.69 82 PRO B O 1
ATOM 1649 N N . LEU B 1 83 ? -17.828 3.447 11.961 1 92 83 LEU B N 1
ATOM 1650 C CA . LEU B 1 83 ? -18.188 3.223 10.562 1 92 83 LEU B CA 1
ATOM 1651 C C . LEU B 1 83 ? -19.078 4.344 10.039 1 92 83 LEU B C 1
ATOM 1653 O O . LEU B 1 83 ? -18.922 4.789 8.906 1 92 83 LEU B O 1
ATOM 1657 N N . SER B 1 84 ? -19.969 4.789 10.852 1 92.94 84 SER B N 1
ATOM 1658 C CA . SER B 1 84 ? -20.906 5.844 10.445 1 92.94 84 SER B CA 1
ATOM 1659 C C . SER B 1 84 ? -20.156 7.137 10.125 1 92.94 84 SER B C 1
ATOM 1661 O O . SER B 1 84 ? -20.516 7.848 9.188 1 92.94 84 SER B O 1
ATOM 1663 N N . TYR B 1 85 ? -19.156 7.352 10.875 1 91.5 85 TYR B N 1
ATOM 1664 C CA . TYR B 1 85 ? -18.312 8.523 10.625 1 91.5 85 TYR B CA 1
ATOM 1665 C C . TYR B 1 85 ? -17.578 8.391 9.297 1 91.5 85 TYR B C 1
ATOM 1667 O O . TYR B 1 85 ? -17.609 9.312 8.477 1 91.5 85 TYR B O 1
ATOM 1675 N N . CYS B 1 86 ? -17.016 7.277 9.07 1 91.31 86 CYS B N 1
ATOM 1676 C CA . CYS B 1 86 ? -16.172 7.062 7.902 1 91.31 86 CYS B CA 1
ATOM 1677 C C . CYS B 1 86 ? -17.016 6.992 6.629 1 91.31 86 CYS B C 1
ATOM 1679 O O . CYS B 1 86 ? -16.562 7.414 5.562 1 91.31 86 CYS B O 1
ATOM 1681 N N . LYS B 1 87 ? -18.172 6.523 6.789 1 88.06 87 LYS B N 1
ATOM 1682 C CA . LYS B 1 87 ? -19.062 6.406 5.629 1 88.06 87 LYS B CA 1
ATOM 1683 C C . LYS B 1 87 ? -19.469 7.781 5.105 1 88.06 87 LYS B C 1
ATOM 1685 O O . LYS B 1 87 ? -19.797 7.93 3.926 1 88.06 87 LYS B O 1
ATOM 1690 N N . ASN B 1 88 ? -19.422 8.789 5.945 1 88.62 88 ASN B N 1
ATOM 1691 C CA . ASN B 1 88 ? -19.844 10.141 5.578 1 88.62 88 ASN B CA 1
ATOM 1692 C C . ASN B 1 88 ? -18.672 10.977 5.09 1 88.62 88 ASN B C 1
ATOM 1694 O O . ASN B 1 88 ? -18.812 12.172 4.82 1 88.62 88 ASN B O 1
ATOM 1698 N N . LYS B 1 89 ? -17.516 10.32 4.984 1 88.88 89 LYS B N 1
ATOM 1699 C CA . LYS B 1 89 ? -16.312 11.023 4.52 1 88.88 89 LYS B CA 1
ATOM 1700 C C . LYS B 1 89 ? -15.898 10.547 3.137 1 88.88 89 LYS B C 1
ATOM 1702 O O . LYS B 1 89 ? -16.375 9.516 2.658 1 88.88 89 LYS B O 1
ATOM 1707 N N . ARG B 1 90 ? -15.102 11.383 2.545 1 86.88 90 ARG B N 1
ATOM 1708 C CA . ARG B 1 90 ? -14.516 10.961 1.275 1 86.88 90 ARG B CA 1
ATOM 1709 C C . ARG B 1 90 ? -13.664 9.711 1.454 1 86.88 90 ARG B C 1
ATOM 1711 O O . ARG B 1 90 ? -12.945 9.578 2.445 1 86.88 90 ARG B O 1
ATOM 1718 N N . ARG B 1 91 ? -13.625 8.906 0.47 1 84.25 91 ARG B N 1
ATOM 1719 C CA . ARG B 1 91 ? -12.836 7.676 0.516 1 84.25 91 ARG B CA 1
ATOM 1720 C C . ARG B 1 91 ? -11.359 7.977 0.728 1 84.25 91 ARG B C 1
ATOM 1722 O O . ARG B 1 91 ? -10.82 8.922 0.145 1 84.25 91 ARG B O 1
ATOM 1729 N N . GLY B 1 92 ? -10.797 7.152 1.58 1 85.38 92 GLY B N 1
ATOM 1730 C CA . GLY B 1 92 ? -9.359 7.277 1.785 1 85.38 92 GLY B CA 1
ATOM 1731 C C . GLY B 1 92 ? -8.992 8.305 2.834 1 85.38 92 GLY B C 1
ATOM 1732 O O . GLY B 1 92 ? -7.875 8.82 2.842 1 85.38 92 GLY B O 1
ATOM 1733 N N . THR B 1 93 ? -9.969 8.672 3.688 1 90.06 93 THR B N 1
ATOM 1734 C CA . THR B 1 93 ? -9.68 9.703 4.676 1 90.06 93 THR B CA 1
ATOM 1735 C C . THR B 1 93 ? -9.789 9.148 6.09 1 90.06 93 THR B C 1
ATOM 1737 O O . THR B 1 93 ? -9.32 9.766 7.047 1 90.06 93 THR B O 1
ATOM 1740 N N . CYS B 1 94 ? -10.5 8 6.133 1 90.44 94 CYS B N 1
ATOM 1741 C CA . CYS B 1 94 ? -10.742 7.422 7.449 1 90.44 94 CYS B CA 1
ATOM 1742 C C . CYS B 1 94 ? -10.914 5.91 7.355 1 90.44 94 CYS B C 1
ATOM 1744 O O . CYS B 1 94 ? -11.156 5.375 6.277 1 90.44 94 CYS B O 1
ATOM 1746 N N . CYS B 1 95 ? -10.695 5.262 8.461 1 90.44 95 CYS B N 1
ATOM 1747 C CA . CYS B 1 95 ? -10.875 3.82 8.594 1 90.44 95 CYS B CA 1
ATOM 1748 C C . CYS B 1 95 ? -11.352 3.455 10 1 90.44 95 CYS B C 1
ATOM 1750 O O . CYS B 1 95 ? -10.797 3.938 10.984 1 90.44 95 CYS B O 1
ATOM 1752 N N . PRO B 1 96 ? -12.352 2.635 10.086 1 92.88 96 PRO B N 1
ATOM 1753 C CA . PRO B 1 96 ? -12.82 2.242 11.422 1 92.88 96 PRO B CA 1
ATOM 1754 C C . PRO B 1 96 ? -11.82 1.361 12.164 1 92.88 96 PRO B C 1
ATOM 1756 O O . PRO B 1 96 ? -11.883 1.251 13.391 1 92.88 96 PRO B O 1
ATOM 1759 N N . ALA B 1 97 ? -10.945 0.673 11.5 1 91.94 97 ALA B N 1
ATOM 1760 C CA . ALA B 1 97 ? -9.938 -0.173 12.133 1 91.94 97 ALA B CA 1
ATOM 1761 C C . ALA B 1 97 ? -8.828 0.668 12.758 1 91.94 97 ALA B C 1
ATOM 1763 O O . ALA B 1 97 ? -8.523 1.762 12.273 1 91.94 97 ALA B O 1
ATOM 1764 N N . PRO B 1 98 ? -8.25 0.167 13.82 1 92 98 PRO B N 1
ATOM 1765 C CA . PRO B 1 98 ? -7.117 0.896 14.406 1 92 98 PRO B CA 1
ATOM 1766 C C . PRO B 1 98 ? -5.867 0.844 13.523 1 92 98 PRO B C 1
ATOM 1768 O O . PRO B 1 98 ? -5.719 -0.068 12.711 1 92 98 PRO B O 1
ATOM 1771 N N . SER B 1 99 ? -5.07 1.86 13.695 1 90.94 99 SER B N 1
ATOM 1772 C CA . SER B 1 99 ? -3.766 1.833 13.039 1 90.94 99 SER B CA 1
ATOM 1773 C C . SER B 1 99 ? -2.871 0.752 13.641 1 90.94 99 SER B C 1
ATOM 1775 O O . SER B 1 99 ? -3.043 0.369 14.797 1 90.94 99 SER B O 1
ATOM 1777 N N . ASP B 1 100 ? -1.924 0.274 12.836 1 89.81 100 ASP B N 1
ATOM 1778 C CA . ASP B 1 100 ? -0.845 -0.518 13.422 1 89.81 100 ASP B CA 1
ATOM 1779 C C . ASP B 1 100 ? -0.026 0.31 14.406 1 89.81 100 ASP B C 1
ATOM 1781 O O . ASP B 1 100 ? -0.064 1.542 14.375 1 89.81 100 ASP B O 1
ATOM 1785 N N . PRO B 1 101 ? 0.648 -0.386 15.344 1 92.5 101 PRO B N 1
ATOM 1786 C CA . PRO B 1 101 ? 1.541 0.367 16.234 1 92.5 101 PRO B CA 1
ATOM 1787 C C . PRO B 1 101 ? 2.564 1.202 15.461 1 92.5 101 PRO B C 1
ATOM 1789 O O . PRO B 1 101 ? 3.025 0.792 14.391 1 92.5 101 PRO B O 1
ATOM 1792 N N . VAL B 1 102 ? 2.902 2.34 16 1 94.62 102 VAL B N 1
ATOM 1793 C CA . VAL B 1 102 ? 3.773 3.316 15.359 1 94.62 102 VAL B CA 1
ATOM 1794 C C . VAL B 1 102 ? 5.078 2.643 14.93 1 94.62 102 VAL B C 1
ATOM 1796 O O . VAL B 1 102 ? 5.57 2.873 13.828 1 94.62 102 VAL B O 1
ATOM 1799 N N . GLU B 1 103 ? 5.598 1.768 15.773 1 94.44 103 GLU B N 1
ATOM 1800 C CA . GLU B 1 103 ? 6.863 1.099 15.469 1 94.44 103 GLU B CA 1
ATOM 1801 C C . GLU B 1 103 ? 6.742 0.227 14.227 1 94.44 103 GLU B C 1
ATOM 1803 O O . GLU B 1 103 ? 7.684 0.135 13.43 1 94.44 103 GLU B O 1
ATOM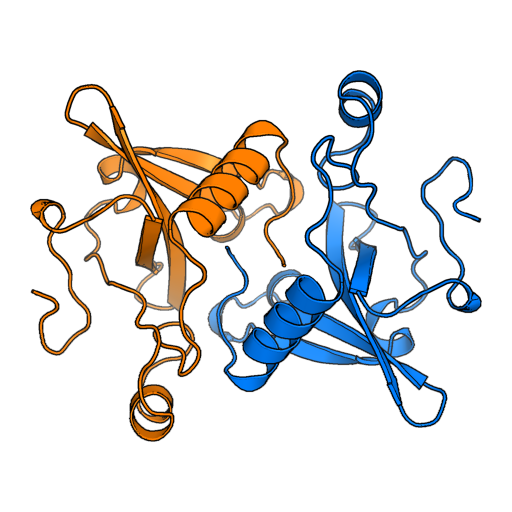 1808 N N . VAL B 1 104 ? 5.59 -0.365 14.109 1 90.88 104 VAL B N 1
ATOM 1809 C CA . VAL B 1 104 ? 5.352 -1.234 12.969 1 90.88 104 VAL B CA 1
ATOM 1810 C C . VAL B 1 104 ? 5.195 -0.393 11.703 1 90.88 104 VAL B C 1
ATOM 1812 O O . VAL B 1 104 ? 5.77 -0.719 10.656 1 90.88 104 VAL B O 1
ATOM 1815 N N . VAL B 1 105 ? 4.492 0.718 11.812 1 92.19 105 VAL B N 1
ATOM 1816 C CA . VAL B 1 105 ? 4.266 1.621 10.688 1 92.19 105 VAL B CA 1
ATOM 1817 C C . VAL B 1 105 ? 5.598 2.172 10.195 1 92.19 105 VAL B C 1
ATOM 1819 O O . VAL B 1 105 ? 5.883 2.141 8.992 1 92.19 105 VAL B O 1
ATOM 1822 N N . LEU B 1 106 ? 6.406 2.576 11.117 1 94.19 106 LEU B N 1
ATOM 1823 C CA . LEU B 1 106 ? 7.68 3.184 10.758 1 94.19 106 LEU B CA 1
ATOM 1824 C C . LEU B 1 106 ? 8.633 2.143 10.18 1 94.19 106 LEU B C 1
ATOM 1826 O O . LEU B 1 106 ? 9.336 2.408 9.203 1 94.19 106 LEU B O 1
ATOM 1830 N N . ARG B 1 107 ? 8.633 0.985 10.781 1 91.75 107 ARG B N 1
ATOM 1831 C CA . ARG B 1 107 ? 9.492 -0.078 10.273 1 91.75 107 ARG B CA 1
ATOM 1832 C C . ARG B 1 107 ? 9.125 -0.445 8.836 1 91.75 107 ARG B C 1
ATOM 1834 O O . ARG B 1 107 ? 10 -0.62 7.988 1 91.75 107 ARG B O 1
ATOM 1841 N N . ARG B 1 108 ? 7.855 -0.524 8.617 1 88.94 108 ARG B N 1
ATOM 1842 C CA . ARG B 1 108 ? 7.387 -0.868 7.273 1 88.94 108 ARG B CA 1
ATOM 1843 C C . ARG B 1 108 ? 7.758 0.22 6.27 1 88.94 108 ARG B C 1
ATOM 1845 O O . ARG B 1 108 ? 8.289 -0.072 5.195 1 88.94 108 ARG B O 1
ATOM 1852 N N . ALA B 1 109 ? 7.465 1.442 6.621 1 92.25 109 ALA B N 1
ATOM 1853 C CA . ALA B 1 109 ? 7.766 2.562 5.734 1 92.25 109 ALA B CA 1
ATOM 1854 C C . ALA B 1 109 ? 9.258 2.613 5.406 1 92.25 109 ALA B C 1
ATOM 1856 O O . ALA B 1 109 ? 9.633 2.797 4.246 1 92.25 109 ALA B O 1
ATOM 1857 N N . ARG B 1 110 ? 10.07 2.396 6.387 1 92.12 110 ARG B N 1
ATOM 1858 C CA . ARG B 1 110 ? 11.516 2.469 6.191 1 92.12 110 ARG B CA 1
ATOM 1859 C C . ARG B 1 110 ? 12.023 1.272 5.391 1 92.12 110 ARG B C 1
ATOM 1861 O O . ARG B 1 110 ? 12.945 1.403 4.586 1 92.12 110 ARG B O 1
ATOM 1868 N N . THR B 1 111 ? 11.438 0.183 5.668 1 89 111 THR B N 1
ATOM 1869 C CA . THR B 1 111 ? 11.797 -1.004 4.902 1 89 111 THR B CA 1
ATOM 1870 C C . THR B 1 111 ? 11.469 -0.817 3.424 1 89 111 THR B C 1
ATOM 1872 O O . THR B 1 111 ? 12.281 -1.135 2.555 1 89 111 THR B O 1
ATOM 1875 N N . TYR B 1 112 ? 10.32 -0.222 3.176 1 88.31 112 TYR B N 1
ATOM 1876 C CA . TYR B 1 112 ? 9.922 0.035 1.795 1 88.31 112 TYR B CA 1
ATOM 1877 C C . TYR B 1 112 ? 10.875 1.023 1.131 1 88.31 112 TYR B C 1
ATOM 1879 O O . TYR B 1 112 ? 11.25 0.846 -0.029 1 88.31 112 TYR B O 1
ATOM 1887 N N . ARG B 1 113 ? 11.203 1.966 1.816 1 89.81 113 ARG B N 1
ATOM 1888 C CA . ARG B 1 113 ? 12.125 2.973 1.294 1 89.81 113 ARG B CA 1
ATOM 1889 C C . ARG B 1 113 ? 13.492 2.369 1.012 1 89.81 113 ARG B C 1
ATOM 1891 O O . ARG B 1 113 ? 14.086 2.617 -0.042 1 89.81 113 ARG B O 1
ATOM 1898 N N . GLU B 1 114 ? 13.969 1.572 1.965 1 89.06 114 GLU B N 1
ATOM 1899 C CA . GLU B 1 114 ? 15.32 1.027 1.872 1 89.06 114 GLU B CA 1
ATOM 1900 C C . GLU B 1 114 ? 15.438 0.055 0.703 1 89.06 114 GLU B C 1
ATOM 1902 O O . GLU B 1 114 ? 16.438 0.065 -0.017 1 89.06 114 GLU B O 1
ATOM 1907 N N . TYR B 1 115 ? 14.375 -0.673 0.496 1 85.62 115 TYR B N 1
ATOM 1908 C CA . TYR B 1 115 ? 14.516 -1.757 -0.47 1 85.62 115 TYR B CA 1
ATOM 1909 C C . TYR B 1 115 ? 13.672 -1.491 -1.712 1 85.62 115 TYR B C 1
ATOM 1911 O O . TYR B 1 115 ? 13.523 -2.365 -2.57 1 85.62 115 TYR B O 1
ATOM 1919 N N . ASP B 1 116 ? 13.141 -0.313 -1.758 1 78.94 116 ASP B N 1
ATOM 1920 C CA . ASP B 1 116 ? 12.273 0.061 -2.873 1 78.94 116 ASP B CA 1
ATOM 1921 C C . ASP B 1 116 ? 11.195 -0.996 -3.111 1 78.94 116 ASP B C 1
ATOM 1923 O O . ASP B 1 116 ? 11 -1.446 -4.242 1 78.94 116 ASP B O 1
ATOM 1927 N N . ALA B 1 117 ? 10.742 -1.415 -1.963 1 75.5 117 ALA B N 1
ATOM 1928 C CA . ALA B 1 117 ? 9.703 -2.439 -1.993 1 75.5 117 ALA B CA 1
ATOM 1929 C C . ALA B 1 117 ? 8.336 -1.821 -2.268 1 75.5 117 ALA B C 1
ATOM 1931 O O . ALA B 1 117 ? 8.133 -0.622 -2.062 1 75.5 117 ALA B O 1
ATOM 1932 N N . VAL B 1 118 ? 7.512 -2.547 -2.957 1 69.5 118 VAL B N 1
ATOM 1933 C CA . VAL B 1 118 ? 6.203 -2.018 -3.33 1 69.5 118 VAL B CA 1
ATOM 1934 C C . VAL B 1 118 ? 5.285 -2 -2.109 1 69.5 118 VAL B C 1
ATOM 1936 O O . VAL B 1 118 ? 5.137 -3.014 -1.423 1 69.5 118 VAL B O 1
ATOM 1939 N N . PRO B 1 119 ? 4.824 -0.666 -1.828 1 61.03 119 PRO B N 1
ATOM 1940 C CA . PRO B 1 119 ? 3.932 -0.556 -0.671 1 61.03 119 PRO B CA 1
ATOM 1941 C C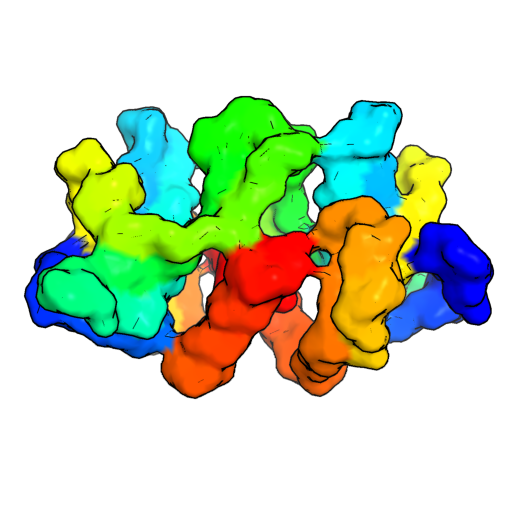 . PRO B 1 119 ? 2.516 -1.043 -0.97 1 61.03 119 PRO B C 1
ATOM 1943 O O . PRO B 1 119 ? 1.798 -0.424 -1.761 1 61.03 119 PRO B O 1
ATOM 1946 N N . TYR B 1 120 ? 2.139 -2.213 -1.021 1 59.53 120 TYR B N 1
ATOM 1947 C CA . TYR B 1 120 ? 0.729 -2.406 -1.34 1 59.53 120 TYR B CA 1
ATOM 1948 C C . TYR B 1 120 ? 0.016 -3.164 -0.226 1 59.53 120 TYR B C 1
ATOM 1950 O O . TYR B 1 120 ? -1.2 -3.043 -0.065 1 59.53 120 TYR B O 1
ATOM 1958 N N . PHE B 1 121 ? 0.794 -3.852 0.466 1 58.38 121 PHE B N 1
ATOM 1959 C CA . PHE B 1 121 ? 0.092 -4.5 1.567 1 58.38 121 PHE B CA 1
ATOM 1960 C C . PHE B 1 121 ? 1.037 -4.754 2.736 1 58.38 121 PHE B C 1
ATOM 1962 O O . PHE B 1 121 ? 2.25 -4.867 2.547 1 58.38 121 PHE B O 1
#

Radius of gyration: 17.76 Å; Cα contacts (8 Å, |Δi|>4): 459; chains: 2; bounding box: 44×49×39 Å